Protein AF-0000000066670601 (afdb_homodimer)

Sequence (206 aa):
MYKLVVLYGEPADPDHFRHYYVTNHLPLVRKLPGLLAWRYSFDVAATDGEAPYFAVFEADFADAAAEAAARASQEGRQAAADVVNYATGGAIIIHYPVQEGIGMYKLVVLYGEPADPDHFRHYYVTNHLPLVRKLPGLLAWRYSFDVAATDGEAPYFAVFEADFADAAAEAAARASQEGRQAAADVVNYATGGAIIIHYPVQEGIG

Structure (mmCIF, N/CA/C/O backbone):
data_AF-0000000066670601-model_v1
#
loop_
_entity.id
_entity.type
_entity.pdbx_description
1 polymer 'Ethyl tert-butyl ether degradation EthD'
#
loop_
_atom_site.group_PDB
_atom_site.id
_atom_site.type_symbol
_atom_site.label_atom_id
_atom_site.label_alt_id
_atom_site.label_comp_id
_atom_site.label_asym_id
_atom_site.label_entity_id
_atom_site.label_seq_id
_atom_site.pdbx_PDB_ins_code
_atom_site.Cartn_x
_atom_site.Cartn_y
_atom_site.Cartn_z
_atom_site.occupancy
_atom_site.B_iso_or_equiv
_atom_site.auth_seq_id
_atom_site.auth_comp_id
_atom_site.auth_asym_id
_atom_site.auth_atom_id
_atom_site.pdbx_PDB_model_num
ATOM 1 N N . MET A 1 1 ? -12.047 -4.512 7.246 1 94.31 1 MET A N 1
ATOM 2 C CA . MET A 1 1 ? -11.281 -4.785 6.031 1 94.31 1 MET A CA 1
ATOM 3 C C . MET A 1 1 ? -9.812 -5.02 6.355 1 94.31 1 MET A C 1
ATOM 5 O O . MET A 1 1 ? -9.281 -4.43 7.297 1 94.31 1 MET A O 1
ATOM 9 N N . TYR A 1 2 ? -9.156 -5.969 5.68 1 98.69 2 TYR A N 1
ATOM 10 C CA . TYR A 1 2 ? -7.773 -6.371 5.887 1 98.69 2 TYR A CA 1
ATOM 11 C C . TYR A 1 2 ? -6.992 -6.332 4.574 1 98.69 2 TYR A C 1
ATOM 13 O O . TYR A 1 2 ? -7.496 -6.762 3.535 1 98.69 2 TYR A O 1
ATOM 21 N N . LYS A 1 3 ? -5.762 -5.816 4.699 1 98.56 3 LYS A N 1
ATOM 22 C CA . LYS A 1 3 ? -5.008 -5.574 3.471 1 98.56 3 LYS A CA 1
ATOM 23 C C . LYS A 1 3 ? -3.707 -6.367 3.459 1 98.56 3 LYS A C 1
ATOM 25 O O . LYS A 1 3 ? -3.049 -6.508 4.492 1 98.56 3 LYS A O 1
ATOM 30 N N . LEU A 1 4 ? -3.395 -6.863 2.283 1 98.75 4 LEU A N 1
ATOM 31 C CA . LEU A 1 4 ? -2.059 -7.328 1.929 1 98.75 4 LEU A CA 1
ATOM 32 C C . LEU A 1 4 ? -1.445 -6.449 0.844 1 98.75 4 LEU A C 1
ATOM 34 O O . LEU A 1 4 ? -2.092 -6.16 -0.166 1 98.75 4 LEU A O 1
ATOM 38 N N . VAL A 1 5 ? -0.246 -5.965 1.08 1 98.81 5 VAL A N 1
ATOM 39 C CA . VAL A 1 5 ? 0.468 -5.113 0.134 1 98.81 5 VAL A CA 1
ATOM 40 C C . VAL A 1 5 ? 1.843 -5.711 -0.161 1 98.81 5 VAL A C 1
ATOM 42 O O . VAL A 1 5 ? 2.541 -6.156 0.752 1 98.81 5 VAL A O 1
ATOM 45 N N . VAL A 1 6 ? 2.176 -5.777 -1.413 1 98.81 6 VAL A N 1
ATOM 46 C CA . VAL A 1 6 ? 3.492 -6.219 -1.855 1 98.81 6 VAL A CA 1
ATOM 47 C C . VAL A 1 6 ? 4.219 -5.07 -2.553 1 98.81 6 VAL A C 1
ATOM 49 O O . VAL A 1 6 ? 3.662 -4.43 -3.447 1 98.81 6 VAL A O 1
ATOM 52 N N . LEU A 1 7 ? 5.391 -4.789 -2.096 1 98.69 7 LEU A N 1
ATOM 53 C CA . LEU A 1 7 ? 6.273 -3.791 -2.684 1 98.69 7 LEU A CA 1
ATOM 54 C C . LEU A 1 7 ? 7.473 -4.453 -3.354 1 98.69 7 LEU A C 1
ATOM 56 O O . LEU A 1 7 ? 8.289 -5.094 -2.688 1 98.69 7 LEU A O 1
ATOM 60 N N . TYR A 1 8 ? 7.547 -4.27 -4.68 1 98.75 8 TYR A N 1
ATOM 61 C CA . TYR A 1 8 ? 8.586 -4.945 -5.441 1 98.75 8 TYR A CA 1
ATOM 62 C C . TYR A 1 8 ? 9.75 -4.008 -5.73 1 98.75 8 TYR A C 1
ATOM 64 O O . TYR A 1 8 ? 9.547 -2.875 -6.176 1 98.75 8 TYR A O 1
ATOM 72 N N . GLY A 1 9 ? 10.938 -4.527 -5.516 1 98.31 9 GLY A N 1
ATOM 73 C CA . GLY A 1 9 ? 12.109 -3.773 -5.918 1 98.31 9 GLY A CA 1
ATOM 74 C C . GLY A 1 9 ? 12.414 -3.877 -7.402 1 98.31 9 GLY A C 1
ATOM 75 O O . GLY A 1 9 ? 11.773 -4.652 -8.117 1 98.31 9 GLY A O 1
ATOM 76 N N . GLU A 1 10 ? 13.383 -3.096 -7.859 1 98.25 10 GLU A N 1
ATOM 77 C CA . GLU A 1 10 ? 13.758 -3.08 -9.273 1 98.25 10 GLU A CA 1
ATOM 78 C C . GLU A 1 10 ? 14.336 -4.426 -9.703 1 98.25 10 GLU A C 1
ATOM 80 O O . GLU A 1 10 ? 15.391 -4.832 -9.219 1 98.25 10 GLU A O 1
ATOM 85 N N . PRO A 1 11 ? 13.656 -5.09 -10.609 1 98.56 11 PRO A N 1
ATOM 86 C CA . PRO A 1 11 ? 14.156 -6.391 -11.062 1 98.56 11 PRO A CA 1
ATOM 87 C C . PRO A 1 11 ? 15.328 -6.262 -12.039 1 98.56 11 PRO A C 1
ATOM 89 O O . PRO A 1 11 ? 15.531 -5.199 -12.625 1 98.56 11 PRO A O 1
ATOM 92 N N . ALA A 1 12 ? 16.016 -7.34 -12.234 1 98.56 12 ALA A N 1
ATOM 93 C CA . ALA A 1 12 ? 17.109 -7.383 -13.211 1 98.56 12 ALA A CA 1
ATOM 94 C C . ALA A 1 12 ? 16.578 -7.234 -14.633 1 98.56 12 ALA A C 1
ATOM 96 O O . ALA A 1 12 ? 17.281 -6.703 -15.508 1 98.56 12 ALA A O 1
ATOM 97 N N . ASP A 1 13 ? 15.391 -7.664 -14.883 1 98.81 13 ASP A N 1
ATOM 98 C CA . ASP A 1 13 ? 14.758 -7.625 -16.188 1 98.81 13 ASP A CA 1
ATOM 99 C C . ASP A 1 13 ? 13.32 -7.105 -16.094 1 98.81 13 ASP A C 1
ATOM 101 O O . ASP A 1 13 ? 12.383 -7.887 -15.945 1 98.81 13 ASP A O 1
ATOM 105 N N . PRO A 1 14 ? 13.117 -5.844 -16.172 1 98.69 14 PRO A N 1
ATOM 106 C CA . PRO A 1 14 ? 11.805 -5.23 -16 1 98.69 14 PRO A CA 1
ATOM 107 C C . PRO A 1 14 ? 10.781 -5.738 -17.016 1 98.69 14 PRO A C 1
ATOM 109 O O . PRO A 1 14 ? 9.602 -5.883 -16.688 1 98.69 14 PRO A O 1
ATOM 112 N N . ASP A 1 15 ? 11.219 -5.953 -18.266 1 98.75 15 ASP A N 1
ATOM 113 C CA . ASP A 1 15 ? 10.281 -6.43 -19.281 1 98.75 15 ASP A CA 1
ATOM 114 C C . ASP A 1 15 ? 9.773 -7.832 -18.953 1 98.75 15 ASP A C 1
ATOM 116 O O . ASP A 1 15 ? 8.586 -8.117 -19.094 1 98.75 15 ASP A O 1
ATOM 120 N N . HIS A 1 16 ? 10.734 -8.641 -18.516 1 98.88 16 HIS A N 1
ATOM 121 C CA . HIS A 1 16 ? 10.312 -9.969 -18.078 1 98.88 16 HIS A CA 1
ATOM 122 C C . HIS A 1 16 ? 9.359 -9.875 -16.891 1 98.88 16 HIS A C 1
ATOM 124 O O . HIS A 1 16 ? 8.328 -10.562 -16.859 1 98.88 16 HIS A O 1
ATOM 130 N N . PHE A 1 17 ? 9.672 -9.016 -15.875 1 98.94 17 PHE A N 1
ATOM 131 C CA . PHE A 1 17 ? 8.797 -8.836 -14.719 1 98.94 17 PHE A CA 1
ATOM 132 C C . PHE A 1 17 ? 7.379 -8.5 -15.164 1 98.94 17 PHE A C 1
ATOM 134 O O . PHE A 1 17 ? 6.434 -9.211 -14.82 1 98.94 17 PHE A O 1
ATOM 141 N N . ARG A 1 18 ? 7.195 -7.484 -16 1 98.75 18 ARG A N 1
ATOM 142 C CA . ARG A 1 18 ? 5.867 -7 -16.375 1 98.75 18 ARG A CA 1
ATOM 143 C C . ARG A 1 18 ? 5.078 -8.078 -17.109 1 98.75 18 ARG A C 1
ATOM 145 O O . ARG A 1 18 ? 3.914 -8.328 -16.797 1 98.75 18 ARG A O 1
ATOM 152 N N . HIS A 1 19 ? 5.754 -8.719 -18.047 1 98.81 19 HIS A N 1
ATOM 153 C CA . HIS A 1 19 ? 5.062 -9.727 -18.844 1 98.81 19 HIS A CA 1
ATOM 154 C C . HIS A 1 19 ? 4.68 -10.938 -18 1 98.81 19 HIS A C 1
ATOM 156 O O . HIS A 1 19 ? 3.529 -11.375 -18.016 1 98.81 19 HIS A O 1
ATOM 162 N N . TYR A 1 20 ? 5.652 -11.445 -17.25 1 98.88 20 TYR A N 1
ATOM 163 C CA . TYR A 1 20 ? 5.441 -12.641 -16.453 1 98.88 20 TYR A CA 1
ATOM 164 C C . TYR A 1 20 ? 4.391 -12.391 -15.367 1 98.88 20 TYR A C 1
ATOM 166 O O . TYR A 1 20 ? 3.553 -13.258 -15.102 1 98.88 20 TYR A O 1
ATOM 174 N N . TYR A 1 21 ? 4.461 -11.211 -14.773 1 98.88 21 TYR A N 1
ATOM 175 C CA . TYR A 1 21 ? 3.553 -10.859 -13.688 1 98.88 21 TYR A CA 1
ATOM 176 C C . TYR A 1 21 ? 2.1 -10.945 -14.141 1 98.88 21 TYR A C 1
ATOM 178 O O . TYR A 1 21 ? 1.271 -11.57 -13.477 1 98.88 21 TYR A O 1
ATOM 186 N N . VAL A 1 22 ? 1.809 -10.367 -15.258 1 98.44 22 VAL A N 1
ATOM 187 C CA . VAL A 1 22 ? 0.436 -10.234 -15.734 1 98.44 22 VAL A CA 1
ATOM 188 C C . VAL A 1 22 ? -0.04 -11.57 -16.297 1 98.44 22 VAL A C 1
ATOM 190 O O . VAL A 1 22 ? -1.188 -11.969 -16.094 1 98.44 22 VAL A O 1
ATOM 193 N N . THR A 1 23 ? 0.873 -12.352 -16.906 1 98.5 23 THR A N 1
ATOM 194 C CA . THR A 1 23 ? 0.428 -13.523 -17.656 1 98.5 23 THR A CA 1
ATOM 195 C C . THR A 1 23 ? 0.502 -14.781 -16.797 1 98.5 23 THR A C 1
ATOM 197 O O . THR A 1 23 ? -0.193 -15.758 -17.062 1 98.5 23 THR A O 1
ATOM 200 N N . ASN A 1 24 ? 1.283 -14.766 -15.727 1 98.69 24 ASN A N 1
ATOM 201 C CA . ASN A 1 24 ? 1.487 -15.977 -14.93 1 98.69 24 ASN A CA 1
ATOM 202 C C . ASN A 1 24 ? 1.131 -15.75 -13.469 1 98.69 24 ASN A C 1
ATOM 204 O O . ASN A 1 24 ? 0.345 -16.516 -12.891 1 98.69 24 ASN A O 1
ATOM 208 N N . HIS A 1 25 ? 1.715 -14.742 -12.852 1 98.75 25 HIS A N 1
ATOM 209 C CA . HIS A 1 25 ? 1.598 -14.578 -11.406 1 98.75 25 HIS A CA 1
ATOM 210 C C . HIS A 1 25 ? 0.197 -14.117 -11.016 1 98.75 25 HIS A C 1
ATOM 212 O O . HIS A 1 25 ? -0.406 -14.664 -10.094 1 98.75 25 HIS A O 1
ATOM 218 N N . LEU A 1 26 ? -0.324 -13.102 -11.742 1 98.25 26 LEU A N 1
ATOM 219 C CA . LEU A 1 26 ? -1.605 -12.516 -11.367 1 98.25 26 LEU A CA 1
ATOM 220 C C . LEU A 1 26 ? -2.727 -13.539 -11.469 1 98.25 26 LEU A C 1
ATOM 222 O O . LEU A 1 26 ? -3.619 -13.578 -10.617 1 98.25 26 LEU A O 1
ATOM 226 N N . PRO A 1 27 ? -2.742 -14.461 -12.469 1 97.75 27 PRO A N 1
ATOM 227 C CA . PRO A 1 27 ? -3.758 -15.516 -12.5 1 97.75 27 PRO A CA 1
ATOM 228 C C . PRO A 1 27 ? -3.725 -16.406 -11.266 1 97.75 27 PRO A C 1
ATOM 230 O O . PRO A 1 27 ? -4.766 -16.906 -10.828 1 97.75 27 PRO A O 1
ATOM 233 N N . LEU A 1 28 ? -2.602 -16.641 -10.617 1 97.62 28 LEU A N 1
ATOM 234 C CA . LEU A 1 28 ? -2.512 -17.391 -9.375 1 97.62 28 LEU A CA 1
ATOM 235 C C . LEU A 1 28 ? -3.156 -16.609 -8.227 1 97.62 28 LEU A C 1
ATOM 237 O O . LEU A 1 28 ? -3.906 -17.188 -7.434 1 97.62 28 LEU A O 1
ATOM 241 N N . VAL A 1 29 ? -2.85 -15.328 -8.148 1 97.81 29 VAL A N 1
ATOM 242 C CA . VAL A 1 29 ? -3.342 -14.453 -7.09 1 97.81 29 VAL A CA 1
ATOM 243 C C . VAL A 1 29 ? -4.867 -14.406 -7.129 1 97.81 29 VAL A C 1
ATOM 245 O O . VAL A 1 29 ? -5.523 -14.43 -6.082 1 97.81 29 VAL A O 1
ATOM 248 N N . ARG A 1 30 ? -5.391 -14.398 -8.305 1 97.38 30 ARG A N 1
ATOM 249 C CA . ARG A 1 30 ? -6.832 -14.242 -8.492 1 97.38 30 ARG A CA 1
ATOM 250 C C . ARG A 1 30 ? -7.582 -15.469 -7.988 1 97.38 30 ARG A C 1
ATOM 252 O O . ARG A 1 30 ? -8.805 -15.438 -7.832 1 97.38 30 ARG A O 1
ATOM 259 N N . LYS A 1 31 ? -6.871 -16.531 -7.672 1 97.75 31 LYS A N 1
ATOM 260 C CA . LYS A 1 31 ? -7.484 -17.781 -7.191 1 97.75 31 LYS A CA 1
ATOM 261 C C . LYS A 1 31 ? -7.449 -17.844 -5.668 1 97.75 31 LYS A C 1
ATOM 263 O O . LYS A 1 31 ? -7.93 -18.812 -5.078 1 97.75 31 LYS A O 1
ATOM 268 N N . LEU A 1 32 ? -6.914 -16.859 -5.039 1 98.56 32 LEU A N 1
ATOM 269 C CA . LEU A 1 32 ? -6.809 -16.875 -3.582 1 98.56 32 LEU A CA 1
ATOM 270 C C . LEU A 1 32 ? -8.195 -16.922 -2.938 1 98.56 32 LEU A C 1
ATOM 272 O O . LEU A 1 32 ? -9.055 -16.094 -3.25 1 98.56 32 LEU A O 1
ATOM 276 N N . PRO A 1 33 ? -8.406 -17.828 -2.1 1 98.5 33 PRO A N 1
ATOM 277 C CA . PRO A 1 33 ? -9.695 -17.844 -1.41 1 98.5 33 PRO A CA 1
ATOM 278 C C . PRO A 1 33 ? -9.938 -16.594 -0.572 1 98.5 33 PRO A C 1
ATOM 280 O O . PRO A 1 33 ? -9.008 -16.078 0.058 1 98.5 33 PRO A O 1
ATOM 283 N N . GLY A 1 34 ? -11.141 -16.062 -0.635 1 98.38 34 GLY A N 1
ATOM 284 C CA . GLY A 1 34 ? -11.516 -14.945 0.211 1 98.38 34 GLY A CA 1
ATOM 285 C C . GLY A 1 34 ? -11.062 -13.602 -0.334 1 98.38 34 GLY A C 1
ATOM 286 O O . GLY A 1 34 ? -11.289 -12.562 0.288 1 98.38 34 GLY A O 1
ATOM 287 N N . LEU A 1 35 ? -10.383 -13.617 -1.469 1 98.62 35 LEU A N 1
ATOM 288 C CA . LEU A 1 35 ? -9.969 -12.375 -2.104 1 98.62 35 LEU A CA 1
ATOM 289 C C . LEU A 1 35 ? -11.18 -11.531 -2.498 1 98.62 35 LEU A C 1
ATOM 291 O O . LEU A 1 35 ? -12.031 -11.984 -3.26 1 98.62 35 LEU A O 1
ATOM 295 N N . LEU A 1 36 ? -11.266 -10.305 -2.018 1 98.5 36 LEU A N 1
ATOM 296 C CA . LEU A 1 36 ? -12.398 -9.43 -2.301 1 98.5 36 LEU A CA 1
ATOM 297 C C . LEU A 1 36 ? -12.094 -8.5 -3.475 1 98.5 36 LEU A C 1
ATOM 299 O O . LEU A 1 36 ? -12.969 -8.242 -4.305 1 98.5 36 LEU A O 1
ATOM 303 N N . ALA A 1 37 ? -10.859 -7.988 -3.484 1 98.12 37 ALA A N 1
ATOM 304 C CA . ALA A 1 37 ? -10.375 -7.078 -4.52 1 98.12 37 ALA A CA 1
ATOM 305 C C . ALA A 1 37 ? -8.852 -7.098 -4.598 1 98.12 37 ALA A C 1
ATOM 307 O O . ALA A 1 37 ? -8.18 -7.508 -3.648 1 98.12 37 ALA A O 1
ATOM 308 N N . TRP A 1 38 ? -8.344 -6.75 -5.746 1 98.25 38 TRP A N 1
ATOM 309 C CA . TRP A 1 38 ? -6.906 -6.641 -5.945 1 98.25 38 TRP A CA 1
ATOM 310 C C . TRP A 1 38 ? -6.574 -5.516 -6.918 1 98.25 38 TRP A C 1
ATOM 312 O O . TRP A 1 38 ? -7.43 -5.09 -7.699 1 98.25 38 TRP A O 1
ATOM 322 N N . ARG A 1 39 ? -5.441 -4.973 -6.82 1 98.44 39 ARG A N 1
ATOM 323 C CA . ARG A 1 39 ? -4.953 -3.941 -7.727 1 98.44 39 ARG A CA 1
ATOM 324 C C . ARG A 1 39 ? -3.43 -3.947 -7.793 1 98.44 39 ARG A C 1
ATOM 326 O O . ARG A 1 39 ? -2.766 -4.438 -6.875 1 98.44 39 ARG A O 1
ATOM 333 N N . TYR A 1 40 ? -2.916 -3.469 -8.898 1 98.75 40 TYR A N 1
ATOM 334 C CA . TYR A 1 40 ? -1.467 -3.391 -9.047 1 98.75 40 TYR A CA 1
ATOM 335 C C . TYR A 1 40 ? -1.071 -2.217 -9.938 1 98.75 40 TYR A C 1
ATOM 337 O O . TYR A 1 40 ? -1.918 -1.631 -10.617 1 98.75 40 TYR A O 1
ATOM 345 N N . SER A 1 41 ? 0.19 -1.861 -9.875 1 98.88 41 SER A N 1
ATOM 346 C CA . SER A 1 41 ? 0.758 -0.858 -10.766 1 98.88 41 SER A CA 1
ATOM 347 C C . SER A 1 41 ? 2.232 -1.133 -11.039 1 98.88 41 SER A C 1
ATOM 349 O O . SER A 1 41 ? 2.971 -1.542 -10.141 1 98.88 41 SER A O 1
ATOM 351 N N . PHE A 1 42 ? 2.643 -0.786 -12.281 1 98.69 42 PHE A N 1
ATOM 352 C CA . PHE A 1 42 ? 4.055 -0.779 -12.656 1 98.69 42 PHE A CA 1
ATOM 353 C C . PHE A 1 42 ? 4.59 0.646 -12.711 1 98.69 42 PHE A C 1
ATOM 355 O O . PHE A 1 42 ? 5.77 0.858 -13 1 98.69 42 PHE A O 1
ATOM 362 N N . ASP A 1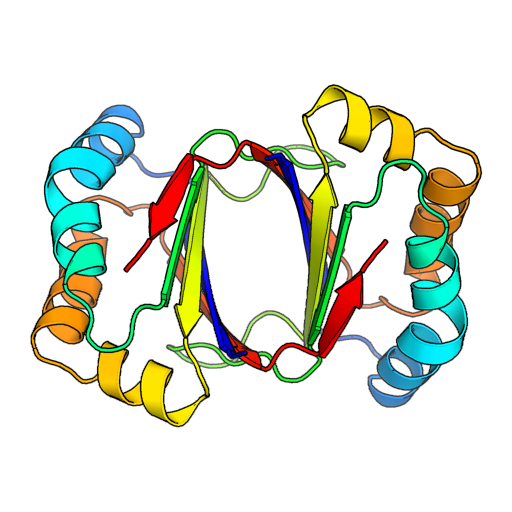 43 ? 3.734 1.606 -12.508 1 98.12 43 ASP A N 1
ATOM 363 C CA . ASP A 1 43 ? 4.086 3.016 -12.648 1 98.12 43 ASP A CA 1
ATOM 364 C C . ASP A 1 43 ? 4.117 3.717 -11.297 1 98.12 43 ASP A C 1
ATOM 366 O O . ASP A 1 43 ? 3.387 4.688 -11.078 1 98.12 43 ASP A O 1
ATOM 370 N N . VAL A 1 44 ? 5.082 3.238 -10.484 1 98.62 44 VAL A N 1
ATOM 371 C CA . VAL A 1 44 ? 5.207 3.771 -9.133 1 98.62 44 VAL A CA 1
ATOM 372 C C . VAL A 1 44 ? 6.141 4.98 -9.141 1 98.62 44 VAL A C 1
ATOM 374 O O . VAL A 1 44 ? 7.277 4.891 -9.609 1 98.62 44 VAL A O 1
ATOM 377 N N . ALA A 1 45 ? 5.629 6.102 -8.664 1 97.88 45 ALA A N 1
ATOM 378 C CA . ALA A 1 45 ? 6.438 7.309 -8.508 1 97.88 45 ALA A CA 1
ATOM 379 C C . ALA A 1 45 ? 6.555 7.707 -7.039 1 97.88 45 ALA A C 1
ATOM 381 O O . ALA A 1 45 ? 5.73 7.312 -6.215 1 97.88 45 ALA A O 1
ATOM 382 N N . ALA A 1 46 ? 7.629 8.406 -6.707 1 97.44 46 ALA A N 1
ATOM 383 C CA . ALA A 1 46 ? 7.816 8.953 -5.367 1 97.44 46 ALA A CA 1
ATOM 384 C C . ALA A 1 46 ? 7.746 10.477 -5.383 1 97.44 46 ALA A C 1
ATOM 386 O O . ALA A 1 46 ? 7.984 11.102 -6.418 1 97.44 46 ALA A O 1
ATOM 387 N N . THR A 1 47 ? 7.391 11.031 -4.223 1 93.81 47 THR A N 1
ATOM 388 C CA . THR A 1 47 ? 7.305 12.484 -4.152 1 93.81 47 THR A CA 1
ATOM 389 C C . THR A 1 47 ? 8.695 13.109 -4.051 1 93.81 47 THR A C 1
ATOM 391 O O . THR A 1 47 ? 8.867 14.297 -4.328 1 93.81 47 THR A O 1
ATOM 394 N N . ASP A 1 48 ? 9.555 12.281 -3.551 1 88.56 48 ASP A N 1
ATOM 395 C CA . ASP A 1 48 ? 10.93 12.758 -3.434 1 88.56 48 ASP A CA 1
ATOM 396 C C . ASP A 1 48 ? 11.906 11.75 -4.035 1 88.56 48 ASP A C 1
ATOM 398 O O . ASP A 1 48 ? 11.984 10.609 -3.582 1 88.56 48 ASP A O 1
ATOM 402 N N . GLY A 1 49 ? 12.602 12.188 -5.016 1 88.12 49 GLY A N 1
ATOM 403 C CA . GLY A 1 49 ? 13.641 11.344 -5.574 1 88.12 49 GLY A CA 1
ATOM 404 C C . GLY A 1 49 ? 13.094 10.172 -6.367 1 88.12 49 GLY A C 1
ATOM 405 O O . GLY A 1 49 ? 11.961 10.219 -6.844 1 88.12 49 GLY A O 1
ATOM 406 N N . GLU A 1 50 ? 13.945 9.141 -6.594 1 89.94 50 GLU A N 1
ATOM 407 C CA . GLU A 1 50 ? 13.547 7.934 -7.312 1 89.94 50 GLU A CA 1
ATOM 408 C C . GLU A 1 50 ? 12.719 7.008 -6.426 1 89.94 50 GLU A C 1
ATOM 410 O O . GLU A 1 50 ? 13.031 6.832 -5.246 1 89.94 50 GLU A O 1
ATOM 415 N N . ALA A 1 51 ? 11.68 6.555 -7.027 1 90.44 51 ALA A N 1
ATOM 416 C CA . ALA A 1 51 ? 10.867 5.594 -6.289 1 90.44 51 ALA A CA 1
ATOM 417 C C . ALA A 1 51 ? 11.672 4.352 -5.926 1 90.44 51 ALA A C 1
ATOM 419 O O . ALA A 1 51 ? 12.367 3.785 -6.773 1 90.44 51 ALA A O 1
ATOM 420 N N . PRO A 1 52 ? 11.531 3.949 -4.707 1 94.94 52 PRO A N 1
ATOM 421 C CA . PRO A 1 52 ? 12.297 2.764 -4.312 1 94.94 52 PRO A CA 1
ATOM 422 C C . PRO A 1 52 ? 11.633 1.46 -4.75 1 94.94 52 PRO A C 1
ATOM 424 O O . PRO A 1 52 ? 12.195 0.38 -4.543 1 94.94 52 PRO A O 1
ATOM 427 N N . TYR A 1 53 ? 10.469 1.57 -5.34 1 98.5 53 TYR A N 1
ATOM 428 C CA . TYR A 1 53 ? 9.766 0.361 -5.746 1 98.5 53 TYR A CA 1
ATOM 429 C C . TYR A 1 53 ? 9.43 0.399 -7.234 1 98.5 53 TYR A C 1
ATOM 431 O O . TYR A 1 53 ? 9.055 1.447 -7.766 1 98.5 53 TYR A O 1
ATOM 439 N N . PHE A 1 54 ? 9.539 -0.691 -7.828 1 98.69 54 PHE A N 1
ATOM 440 C CA . PHE A 1 54 ? 9.266 -0.894 -9.25 1 98.69 54 PHE A CA 1
ATOM 441 C C . PHE A 1 54 ? 7.789 -1.158 -9.492 1 98.69 54 PHE A C 1
ATOM 443 O O . PHE A 1 54 ? 7.223 -0.704 -10.484 1 98.69 54 PHE A O 1
ATOM 450 N N . ALA A 1 55 ? 7.113 -1.898 -8.562 1 98.88 55 ALA A N 1
ATOM 451 C CA . ALA A 1 55 ? 5.711 -2.287 -8.672 1 98.88 55 ALA A CA 1
ATOM 452 C C . ALA A 1 55 ? 5.078 -2.451 -7.293 1 98.88 55 ALA A C 1
ATOM 454 O O . ALA A 1 55 ? 5.781 -2.645 -6.301 1 98.88 55 ALA A O 1
ATOM 455 N N . VAL A 1 56 ? 3.791 -2.355 -7.316 1 98.88 56 VAL A N 1
ATOM 456 C CA . VAL A 1 56 ? 3.016 -2.57 -6.098 1 98.88 56 VAL A CA 1
ATOM 457 C C . VAL A 1 56 ? 1.82 -3.473 -6.398 1 98.88 56 VAL A C 1
ATOM 459 O O . VAL A 1 56 ? 1.243 -3.408 -7.484 1 98.88 56 VAL A O 1
ATOM 462 N N . PHE A 1 57 ? 1.493 -4.273 -5.469 1 98.88 57 PHE A N 1
ATOM 463 C CA . PHE A 1 57 ? 0.277 -5.074 -5.48 1 98.88 57 PHE A CA 1
ATOM 464 C C . PHE A 1 57 ? -0.479 -4.938 -4.164 1 98.88 57 PHE A C 1
ATOM 466 O O . PHE A 1 57 ? 0.131 -4.883 -3.096 1 98.88 57 PHE A O 1
ATOM 473 N N . GLU A 1 58 ? -1.785 -4.875 -4.238 1 98.75 58 GLU A N 1
ATOM 474 C CA . GLU A 1 58 ? -2.65 -4.844 -3.064 1 98.75 58 GLU A CA 1
ATOM 475 C C . GLU A 1 58 ? -3.779 -5.863 -3.182 1 98.75 58 GLU A C 1
ATOM 477 O O . GLU A 1 58 ? -4.328 -6.066 -4.266 1 98.75 58 GLU A O 1
ATOM 482 N N . ALA A 1 59 ? -4.141 -6.402 -2.088 1 98.69 59 ALA A N 1
ATOM 483 C CA . ALA A 1 59 ? -5.297 -7.285 -1.989 1 98.69 59 ALA A CA 1
ATOM 484 C C . ALA A 1 59 ? -6.121 -6.977 -0.743 1 98.69 59 ALA A C 1
ATOM 486 O O . ALA A 1 59 ? -5.566 -6.691 0.321 1 98.69 59 ALA A O 1
ATOM 487 N N . ASP A 1 60 ? -7.406 -7.055 -0.895 1 98.5 60 ASP A N 1
ATOM 488 C CA . ASP A 1 60 ? -8.336 -6.836 0.208 1 98.5 60 ASP A CA 1
ATOM 489 C C . ASP A 1 60 ? -8.992 -8.148 0.637 1 98.5 60 ASP A C 1
ATOM 491 O O . ASP A 1 60 ? -9.414 -8.945 -0.206 1 98.5 60 ASP A O 1
ATOM 495 N N . PHE A 1 61 ? -9.086 -8.344 1.893 1 98.75 61 PHE A N 1
ATOM 496 C CA . PHE A 1 61 ? -9.781 -9.453 2.525 1 98.75 61 PHE A CA 1
ATOM 497 C C . PHE A 1 61 ? -10.75 -8.953 3.592 1 98.75 61 PHE A C 1
ATOM 499 O O . PHE A 1 61 ? -10.625 -7.82 4.062 1 98.75 61 PHE A O 1
ATOM 506 N N . ALA A 1 62 ? -11.672 -9.82 3.973 1 98.44 62 ALA A N 1
ATOM 507 C CA . ALA A 1 62 ? -12.688 -9.422 4.934 1 98.44 62 ALA A CA 1
ATOM 508 C C . ALA A 1 62 ? -12.07 -9.125 6.301 1 98.44 62 ALA A C 1
ATOM 510 O O . ALA A 1 62 ? -12.5 -8.203 6.996 1 98.44 62 ALA A O 1
ATOM 511 N N . ASP A 1 63 ? -11.172 -9.938 6.746 1 98.44 63 ASP A N 1
ATOM 512 C CA . ASP A 1 63 ? -10.508 -9.828 8.047 1 98.44 63 ASP A CA 1
ATOM 513 C C . ASP A 1 63 ? -9.172 -10.57 8.047 1 98.44 63 ASP A C 1
ATOM 515 O O . ASP A 1 63 ? -8.766 -11.133 7.027 1 98.44 63 ASP A O 1
ATOM 519 N N . ALA A 1 64 ? -8.516 -10.469 9.141 1 98.44 64 ALA A N 1
ATOM 520 C CA . ALA A 1 64 ? -7.184 -11.062 9.281 1 98.44 64 ALA A CA 1
ATOM 521 C C . ALA A 1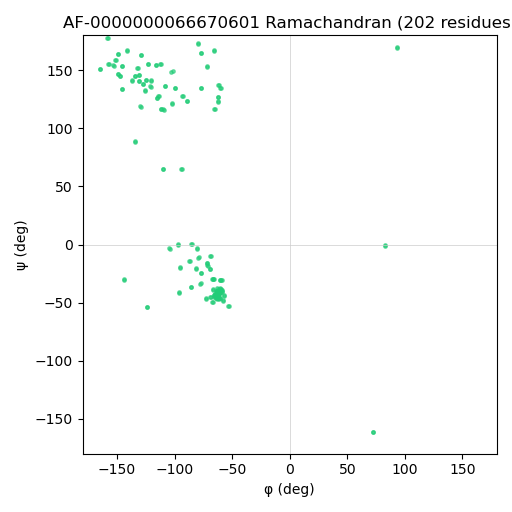 64 ? -7.23 -12.57 9.031 1 98.44 64 ALA A C 1
ATOM 523 O O . ALA A 1 64 ? -6.316 -13.133 8.438 1 98.44 64 ALA A O 1
ATOM 524 N N . ALA A 1 65 ? -8.25 -13.25 9.523 1 98.62 65 ALA A N 1
ATOM 525 C CA . ALA A 1 65 ? -8.367 -14.703 9.375 1 98.62 65 ALA A CA 1
ATOM 526 C C . ALA A 1 65 ? -8.492 -15.094 7.91 1 98.62 65 ALA A C 1
ATOM 528 O O . ALA A 1 65 ? -7.879 -16.078 7.469 1 98.62 65 ALA A O 1
ATOM 529 N N . ALA A 1 66 ? -9.297 -14.328 7.156 1 98.75 66 ALA A N 1
ATOM 530 C CA . ALA A 1 66 ? -9.461 -14.602 5.73 1 98.75 66 ALA A CA 1
ATOM 531 C C . ALA A 1 66 ? -8.141 -14.43 4.98 1 98.75 66 ALA A C 1
ATOM 533 O O . ALA A 1 66 ? -7.801 -15.234 4.113 1 98.75 66 ALA A O 1
ATOM 534 N N . GLU A 1 67 ? -7.395 -13.406 5.328 1 98.69 67 GLU A N 1
ATOM 535 C CA . GLU A 1 67 ? -6.098 -13.172 4.703 1 98.69 67 GLU A CA 1
ATOM 536 C C . GLU A 1 67 ? -5.113 -14.289 5.039 1 98.69 67 GLU A C 1
ATOM 538 O O . GLU A 1 67 ? -4.414 -14.789 4.156 1 98.69 67 GLU A O 1
ATOM 543 N N . ALA A 1 68 ? -5.078 -14.656 6.27 1 98.25 68 ALA A N 1
ATOM 544 C CA . ALA A 1 68 ? -4.184 -15.727 6.699 1 98.25 68 ALA A CA 1
ATOM 545 C C . ALA A 1 68 ? -4.531 -17.047 6.004 1 98.25 68 ALA A C 1
ATOM 547 O O . ALA A 1 68 ? -3.637 -17.781 5.59 1 98.25 68 ALA A O 1
ATOM 548 N N . ALA A 1 69 ? -5.789 -17.344 5.891 1 98.62 69 ALA A N 1
ATOM 549 C CA . ALA A 1 69 ? -6.238 -18.562 5.215 1 98.62 69 ALA A CA 1
ATOM 550 C C . ALA A 1 69 ? -5.84 -18.547 3.742 1 98.62 69 ALA A C 1
ATOM 552 O O . ALA A 1 69 ? -5.441 -19.578 3.191 1 98.62 69 ALA A O 1
ATOM 553 N N . ALA A 1 70 ? -5.965 -17.375 3.166 1 98.62 70 ALA A N 1
ATOM 554 C CA . ALA A 1 70 ? -5.57 -17.234 1.767 1 98.62 70 ALA A CA 1
ATOM 555 C C . ALA A 1 70 ? -4.086 -17.531 1.583 1 98.62 70 ALA A C 1
ATOM 557 O O . ALA A 1 70 ? -3.703 -18.297 0.69 1 98.62 70 ALA A O 1
ATOM 558 N N . ARG A 1 71 ? -3.248 -17 2.389 1 98 71 ARG A N 1
ATOM 559 C CA . ARG A 1 71 ? -1.806 -17.203 2.279 1 98 71 ARG A CA 1
ATOM 560 C C . ARG A 1 71 ? -1.426 -18.656 2.553 1 98 71 ARG A C 1
ATOM 562 O O . ARG A 1 71 ? -0.48 -19.172 1.957 1 98 71 ARG A O 1
ATOM 569 N N . ALA A 1 72 ? -2.215 -19.266 3.375 1 98.06 72 ALA A N 1
ATOM 570 C CA . ALA A 1 72 ? -1.9 -20.641 3.773 1 98.06 72 ALA A CA 1
ATOM 571 C C . ALA A 1 72 ? -2.48 -21.641 2.785 1 98.06 72 ALA A C 1
ATOM 573 O O . ALA A 1 72 ? -2.133 -22.828 2.818 1 98.06 72 ALA A O 1
ATOM 574 N N . SER A 1 73 ? -3.332 -21.25 1.968 1 98.56 73 SER A N 1
ATOM 575 C CA . SER A 1 73 ? -3.967 -22.125 0.998 1 98.56 73 SER A CA 1
ATOM 576 C C . SER A 1 73 ? -2.957 -22.656 -0.022 1 98.56 73 SER A C 1
ATOM 578 O O . SER A 1 73 ? -1.83 -22.156 -0.093 1 98.56 73 SER A O 1
ATOM 580 N N . GLN A 1 74 ? -3.395 -23.703 -0.797 1 98.31 74 GLN A N 1
ATOM 581 C CA . GLN A 1 74 ? -2.561 -24.188 -1.889 1 98.31 74 GLN A CA 1
ATOM 582 C C . GLN A 1 74 ? -2.23 -23.078 -2.877 1 98.31 74 GLN A C 1
ATOM 584 O O . GLN A 1 74 ? -1.079 -22.922 -3.287 1 98.31 74 GLN A O 1
ATOM 589 N N . GLU A 1 75 ? -3.238 -22.297 -3.219 1 97.94 75 GLU A N 1
ATOM 590 C CA . GLU A 1 75 ? -3.059 -21.172 -4.145 1 97.94 75 GLU A CA 1
ATOM 591 C C . GLU A 1 75 ? -2.102 -20.141 -3.576 1 97.94 75 GLU A C 1
ATOM 593 O O . GLU A 1 75 ? -1.271 -19.578 -4.301 1 97.94 75 GLU A O 1
ATOM 598 N N . GLY A 1 76 ? -2.252 -19.797 -2.287 1 98.12 76 GLY A N 1
ATOM 599 C CA . GLY A 1 76 ? -1.361 -18.844 -1.645 1 98.12 76 GLY A CA 1
ATOM 600 C C . GLY A 1 76 ? 0.088 -19.281 -1.637 1 98.12 76 GLY A C 1
ATOM 601 O O . GLY A 1 76 ? 0.991 -18.484 -1.904 1 98.12 76 GLY A O 1
ATOM 602 N N . ARG A 1 77 ? 0.297 -20.594 -1.35 1 98.12 77 ARG A N 1
ATOM 603 C CA . ARG A 1 77 ? 1.649 -21.141 -1.346 1 98.12 77 ARG A CA 1
ATOM 604 C C . ARG A 1 77 ? 2.248 -21.125 -2.748 1 98.12 77 ARG A C 1
ATOM 606 O O . ARG A 1 77 ? 3.436 -20.844 -2.92 1 98.12 77 ARG A O 1
ATOM 613 N N . GLN A 1 78 ? 1.438 -21.422 -3.707 1 98.38 78 GLN A N 1
ATOM 614 C CA . GLN A 1 78 ? 1.895 -21.391 -5.094 1 98.38 78 GLN A CA 1
ATOM 615 C C . GLN A 1 78 ? 2.293 -19.969 -5.5 1 98.38 78 GLN A C 1
ATOM 617 O O . GLN A 1 78 ? 3.322 -19.766 -6.152 1 98.38 78 GLN A O 1
ATOM 622 N N . ALA A 1 79 ? 1.462 -19 -5.168 1 98.38 79 ALA A N 1
ATOM 623 C CA . ALA A 1 79 ? 1.768 -17.609 -5.492 1 98.38 79 ALA A CA 1
ATOM 624 C C . ALA A 1 79 ? 3.064 -17.156 -4.824 1 98.38 79 ALA A C 1
ATOM 626 O O . ALA A 1 79 ? 3.898 -16.5 -5.453 1 98.38 79 ALA A O 1
ATOM 627 N N . ALA A 1 80 ? 3.205 -17.469 -3.578 1 97.5 80 ALA A N 1
ATOM 628 C CA . ALA A 1 80 ? 4.402 -17.078 -2.84 1 97.5 80 ALA A CA 1
ATOM 629 C C . ALA A 1 80 ? 5.652 -17.703 -3.455 1 97.5 80 ALA A C 1
ATOM 631 O O . ALA A 1 80 ? 6.672 -17.031 -3.629 1 97.5 80 ALA A O 1
ATOM 632 N N . ALA A 1 81 ? 5.586 -18.984 -3.85 1 98 81 ALA A N 1
ATOM 633 C CA . ALA A 1 81 ? 6.719 -19.703 -4.43 1 98 81 ALA A CA 1
ATOM 634 C C . ALA A 1 81 ? 7.059 -19.156 -5.812 1 98 81 ALA A C 1
ATOM 636 O O . ALA A 1 81 ? 8.18 -19.344 -6.301 1 98 81 ALA A O 1
ATOM 637 N N . ASP A 1 82 ? 6.133 -18.516 -6.426 1 98.62 82 ASP A N 1
ATOM 638 C CA . ASP A 1 82 ? 6.254 -18.047 -7.801 1 98.62 82 ASP A CA 1
ATOM 639 C C . ASP A 1 82 ? 7.035 -16.734 -7.871 1 98.62 82 ASP A C 1
ATOM 641 O O . ASP A 1 82 ? 7.527 -16.359 -8.93 1 98.62 82 ASP A O 1
ATOM 645 N N . VAL A 1 83 ? 7.129 -16 -6.766 1 98.44 83 VAL A N 1
ATOM 646 C CA . VAL A 1 83 ? 7.641 -14.633 -6.73 1 98.44 83 VAL A CA 1
ATOM 647 C C . VAL A 1 83 ? 9.086 -14.609 -7.223 1 98.44 83 VAL A C 1
ATOM 649 O O . VAL A 1 83 ? 9.5 -13.68 -7.914 1 98.44 83 VAL A O 1
ATOM 652 N N . VAL A 1 84 ? 9.859 -15.664 -7.027 1 97.88 84 VAL A N 1
ATOM 653 C CA . VAL A 1 84 ? 11.281 -15.703 -7.34 1 97.88 84 VAL A CA 1
ATOM 654 C C . VAL A 1 84 ? 11.477 -15.742 -8.852 1 97.88 84 VAL A C 1
ATOM 656 O O . VAL A 1 84 ? 12.555 -15.391 -9.359 1 97.88 84 VAL A O 1
ATOM 659 N N . ASN A 1 85 ? 10.422 -16.062 -9.578 1 98.62 85 ASN A N 1
ATOM 660 C CA . ASN A 1 85 ? 10.523 -16.219 -11.023 1 98.62 85 ASN A CA 1
ATOM 661 C C . ASN A 1 85 ? 10.531 -14.875 -11.742 1 98.62 85 ASN A C 1
ATOM 663 O O . ASN A 1 85 ? 10.867 -14.797 -12.922 1 98.62 85 ASN A O 1
ATOM 667 N N . TYR A 1 86 ? 10.234 -13.773 -11.086 1 98.75 86 TYR A N 1
ATOM 668 C CA . TYR A 1 86 ? 10.172 -12.492 -11.781 1 98.75 86 TYR A CA 1
ATOM 669 C C . TYR A 1 86 ? 10.688 -11.367 -10.898 1 98.75 86 TYR A C 1
ATOM 671 O O . TYR A 1 86 ? 11.18 -10.352 -11.398 1 98.75 86 TYR A O 1
ATOM 679 N N . ALA A 1 87 ? 10.531 -11.461 -9.602 1 98.5 87 ALA A N 1
ATOM 680 C CA . ALA A 1 87 ? 10.852 -10.367 -8.68 1 98.5 87 ALA A CA 1
ATOM 681 C C . ALA A 1 87 ? 12.273 -10.508 -8.133 1 98.5 87 ALA A C 1
ATOM 683 O O . ALA A 1 87 ? 12.477 -10.578 -6.918 1 98.5 87 ALA A O 1
ATOM 684 N N . THR A 1 88 ? 13.281 -10.383 -9.055 1 98.62 88 THR A N 1
ATOM 685 C CA . THR A 1 88 ? 14.68 -10.602 -8.711 1 98.62 88 THR A CA 1
ATOM 686 C C . THR A 1 88 ? 15.203 -9.469 -7.832 1 98.62 88 THR A C 1
ATOM 688 O O . THR A 1 88 ? 16.266 -9.594 -7.207 1 98.62 88 THR A O 1
ATOM 691 N N . GLY A 1 89 ? 14.547 -8.352 -7.805 1 97.88 89 GLY A N 1
ATOM 692 C CA . GLY A 1 89 ? 14.906 -7.242 -6.938 1 97.88 89 GLY A CA 1
ATOM 693 C C . GLY A 1 89 ? 14.328 -7.367 -5.539 1 97.88 89 GLY A C 1
ATOM 694 O O . GLY A 1 89 ? 14.477 -6.457 -4.719 1 97.88 89 GLY A O 1
ATOM 695 N N . GLY A 1 90 ? 13.602 -8.438 -5.305 1 97.12 90 GLY A N 1
ATOM 696 C CA . GLY A 1 90 ? 13 -8.672 -4 1 97.12 90 GLY A CA 1
ATOM 697 C C . GLY A 1 90 ? 11.578 -8.156 -3.895 1 97.1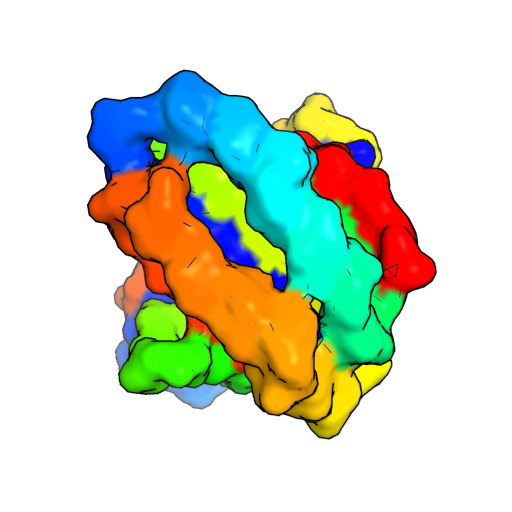2 90 GLY A C 1
ATOM 698 O O . GLY A 1 90 ? 11.102 -7.457 -4.789 1 97.12 90 GLY A O 1
ATOM 699 N N . ALA A 1 91 ? 10.953 -8.555 -2.834 1 97.81 91 ALA A N 1
ATOM 700 C CA . ALA A 1 91 ? 9.594 -8.141 -2.502 1 97.81 91 ALA A CA 1
ATOM 701 C C . ALA A 1 91 ? 9.422 -8.008 -0.992 1 97.81 91 ALA A C 1
ATOM 703 O O . ALA A 1 91 ? 9.875 -8.859 -0.228 1 97.81 91 ALA A O 1
ATOM 704 N N . ILE A 1 92 ? 8.828 -6.941 -0.63 1 97.75 92 ILE A N 1
ATOM 705 C CA . ILE A 1 92 ? 8.367 -6.762 0.743 1 97.75 92 ILE A CA 1
ATOM 706 C C . ILE A 1 92 ? 6.863 -7.004 0.82 1 97.75 92 ILE A C 1
ATOM 708 O O . ILE A 1 92 ? 6.086 -6.348 0.12 1 97.75 92 ILE A O 1
ATOM 712 N N . ILE A 1 93 ? 6.449 -7.953 1.632 1 98.25 93 ILE A N 1
ATOM 713 C CA . ILE A 1 93 ? 5.035 -8.281 1.789 1 98.25 93 ILE A CA 1
ATOM 714 C C . ILE A 1 93 ? 4.57 -7.891 3.191 1 98.25 93 ILE A C 1
ATOM 716 O O . ILE A 1 93 ? 5.055 -8.438 4.184 1 98.25 93 ILE A O 1
ATOM 720 N N . ILE A 1 94 ? 3.662 -6.969 3.232 1 98.62 94 ILE A N 1
ATOM 721 C CA . ILE A 1 94 ? 3.119 -6.523 4.512 1 98.62 94 ILE A CA 1
ATOM 722 C C . ILE A 1 94 ? 1.604 -6.703 4.52 1 98.62 94 ILE A C 1
ATOM 724 O O . ILE A 1 94 ? 0.973 -6.766 3.463 1 98.62 94 ILE A O 1
ATOM 728 N N . HIS A 1 95 ? 1.055 -6.836 5.656 1 98.75 95 HIS A N 1
ATOM 729 C CA . HIS A 1 95 ? -0.383 -7.02 5.824 1 98.75 95 HIS A CA 1
ATOM 730 C C . HIS A 1 95 ? -0.875 -6.375 7.117 1 98.75 95 HIS A C 1
ATOM 732 O O . HIS A 1 95 ? -0.154 -6.352 8.117 1 98.75 95 HIS A O 1
ATOM 738 N N . TYR A 1 96 ? -2.027 -5.848 7.113 1 98.75 96 TYR A N 1
ATOM 739 C CA . TYR A 1 96 ? -2.484 -5.039 8.234 1 98.75 96 TYR A CA 1
ATOM 740 C C . TYR A 1 96 ? -3.992 -4.832 8.18 1 98.75 96 TYR A C 1
ATOM 742 O O . TYR A 1 96 ? -4.586 -4.836 7.102 1 98.75 96 TYR A O 1
ATOM 750 N N . PRO A 1 97 ? -4.625 -4.664 9.391 1 98.69 97 PRO A N 1
ATOM 751 C CA . PRO A 1 97 ? -6 -4.156 9.414 1 98.69 97 PRO A CA 1
ATOM 752 C C . PRO A 1 97 ? -6.086 -2.674 9.055 1 98.69 97 PRO A C 1
ATOM 754 O O . PRO A 1 97 ? -5.129 -1.925 9.266 1 98.69 97 PRO A O 1
ATOM 757 N N . VAL A 1 98 ? -7.273 -2.262 8.492 1 96.88 98 VAL A N 1
ATOM 758 C CA . VAL A 1 98 ? -7.328 -0.853 8.117 1 96.88 98 VAL A CA 1
ATOM 759 C C . VAL A 1 98 ? -8.461 -0.162 8.867 1 96.88 98 VAL A C 1
ATOM 761 O O . VAL A 1 98 ? -9.539 -0.742 9.055 1 96.88 98 VAL A O 1
ATOM 764 N N . GLN A 1 99 ? -8.18 0.971 9.359 1 96.56 99 GLN A N 1
ATOM 765 C CA . GLN A 1 99 ? -9.195 1.975 9.664 1 96.56 99 GLN A CA 1
ATOM 766 C C . GLN A 1 99 ? -9.398 2.924 8.492 1 96.56 99 GLN A C 1
ATOM 768 O O . GLN A 1 99 ? -8.438 3.451 7.934 1 96.56 99 GLN A O 1
ATOM 773 N N . GLU A 1 100 ? -10.68 3.049 8.117 1 94.56 100 GLU A N 1
ATOM 774 C CA . GLU A 1 100 ? -10.875 3.773 6.867 1 94.56 100 GLU A CA 1
ATOM 775 C C . GLU A 1 100 ? -11.969 4.832 7.008 1 94.56 100 GLU A C 1
ATOM 777 O O . GLU A 1 100 ? -12.805 4.75 7.91 1 94.56 100 GLU A O 1
ATOM 782 N N . GLY A 1 101 ? -11.781 5.805 6.215 1 94.06 101 GLY A N 1
ATOM 783 C CA . GLY A 1 101 ? -12.789 6.844 6.062 1 94.06 101 GLY A CA 1
ATOM 784 C C . GLY A 1 101 ? -12.93 7.328 4.633 1 94.06 101 GLY A C 1
ATOM 785 O O . GLY A 1 101 ? -12.219 6.871 3.74 1 94.06 101 GLY A O 1
ATOM 786 N N . ILE A 1 102 ? -14.062 8.078 4.441 1 92.06 102 ILE A N 1
ATOM 787 C CA . ILE A 1 102 ? -14.336 8.641 3.125 1 92.06 102 ILE A CA 1
ATOM 788 C C . ILE A 1 102 ? -13.969 10.125 3.109 1 92.06 102 ILE A C 1
ATOM 790 O O . ILE A 1 102 ? -13.875 10.758 4.164 1 92.06 102 ILE A O 1
ATOM 794 N N . GLY A 1 103 ? -13.547 10.57 1.894 1 83.62 103 GLY A N 1
ATOM 795 C CA . GLY A 1 103 ? -13.32 11.992 1.696 1 83.62 103 GLY A CA 1
ATOM 796 C C . GLY A 1 103 ? -14.602 12.805 1.665 1 83.62 103 GLY A C 1
ATOM 797 O O . GLY A 1 103 ? -15.688 12.25 1.48 1 83.62 103 GLY A O 1
ATOM 798 N N . MET B 1 1 ? -8.719 5.07 -11.172 1 94.44 1 MET B N 1
ATOM 799 C CA . MET B 1 1 ? -8.406 5.316 -9.766 1 94.44 1 MET B CA 1
ATOM 800 C C . MET B 1 1 ? -6.91 5.52 -9.57 1 94.44 1 MET B C 1
ATOM 802 O O . MET B 1 1 ? -6.098 4.926 -10.273 1 94.44 1 MET B O 1
ATOM 806 N N . TYR B 1 2 ? -6.512 6.457 -8.695 1 98.62 2 TYR B N 1
ATOM 807 C CA . TYR B 1 2 ? -5.133 6.828 -8.406 1 98.62 2 TYR B CA 1
ATOM 808 C C . TYR B 1 2 ? -4.848 6.773 -6.91 1 98.62 2 TYR B C 1
ATOM 810 O O . TYR B 1 2 ? -5.676 7.203 -6.102 1 98.62 2 TYR B O 1
ATOM 818 N N . LYS B 1 3 ? -3.656 6.234 -6.609 1 98.56 3 LYS B N 1
ATOM 819 C CA . LYS B 1 3 ? -3.373 5.984 -5.199 1 98.56 3 LYS B CA 1
ATOM 820 C C . LYS B 1 3 ? -2.139 6.754 -4.742 1 98.56 3 LYS B C 1
ATOM 822 O O . LYS B 1 3 ? -1.165 6.875 -5.488 1 98.56 3 LYS B O 1
ATOM 827 N N . LEU B 1 4 ? -2.244 7.258 -3.531 1 98.75 4 LEU B N 1
ATOM 828 C CA . LEU B 1 4 ? -1.103 7.703 -2.74 1 98.75 4 LEU B CA 1
ATOM 829 C C . LEU B 1 4 ? -0.912 6.816 -1.514 1 98.75 4 LEU B C 1
ATOM 831 O O . LEU B 1 4 ? -1.868 6.543 -0.785 1 98.75 4 LEU B O 1
ATOM 835 N N . VAL B 1 5 ? 0.294 6.305 -1.321 1 98.81 5 VAL B N 1
ATOM 836 C CA . VAL B 1 5 ? 0.627 5.441 -0.191 1 98.81 5 VAL B CA 1
ATOM 837 C C . VAL B 1 5 ? 1.828 6.016 0.558 1 98.81 5 VAL B C 1
ATOM 839 O O . VAL B 1 5 ? 2.805 6.445 -0.059 1 98.81 5 VAL B O 1
ATOM 842 N N . VAL B 1 6 ? 1.699 6.086 1.859 1 98.81 6 VAL B N 1
ATOM 843 C CA . VAL B 1 6 ? 2.795 6.508 2.727 1 98.81 6 VAL B CA 1
ATOM 844 C C . VAL B 1 6 ? 3.217 5.348 3.625 1 98.81 6 VAL B C 1
ATOM 846 O O . VAL B 1 6 ? 2.379 4.719 4.273 1 98.81 6 VAL B O 1
ATOM 849 N N . LEU B 1 7 ? 4.469 5.039 3.59 1 98.69 7 LEU B N 1
ATOM 850 C CA . LEU B 1 7 ? 5.082 4.023 4.438 1 98.69 7 LEU B CA 1
ATOM 851 C C . LEU B 1 7 ? 5.992 4.664 5.484 1 98.69 7 LEU B C 1
ATOM 853 O O . LEU B 1 7 ? 7 5.277 5.141 1 98.69 7 LEU B O 1
ATOM 857 N N . TYR B 1 8 ? 5.598 4.484 6.758 1 98.75 8 TYR B N 1
ATOM 858 C CA . TYR B 1 8 ? 6.328 5.148 7.832 1 98.75 8 TYR B CA 1
ATOM 859 C C . TYR B 1 8 ? 7.305 4.188 8.5 1 98.75 8 TYR B C 1
ATOM 861 O O . TYR B 1 8 ? 6.941 3.061 8.844 1 98.75 8 TYR B O 1
ATOM 869 N N . GLY B 1 9 ? 8.5 4.68 8.703 1 98.31 9 GLY B N 1
ATOM 870 C CA . GLY B 1 9 ? 9.453 3.908 9.477 1 98.31 9 GLY B CA 1
ATOM 871 C C . GLY B 1 9 ? 9.227 4.012 10.977 1 98.31 9 GLY B C 1
ATOM 872 O O . GLY B 1 9 ? 8.391 4.793 11.43 1 98.31 9 GLY B O 1
ATOM 873 N N . GLU B 1 10 ? 9.977 3.223 11.734 1 98.25 10 GLU B N 1
ATOM 874 C CA . GLU B 1 10 ? 9.844 3.205 13.188 1 98.25 10 GLU B CA 1
ATOM 875 C C . GLU B 1 10 ? 10.266 4.539 13.797 1 98.25 10 GLU B C 1
ATOM 877 O O . GLU B 1 10 ? 11.43 4.934 13.703 1 98.25 10 GLU B O 1
ATOM 882 N N . PRO B 1 11 ? 9.32 5.215 14.43 1 98.56 11 PRO B N 1
ATOM 883 C CA . PRO B 1 11 ? 9.656 6.504 15.031 1 98.56 11 PRO B CA 1
ATOM 884 C C . PRO B 1 11 ? 10.422 6.359 16.344 1 98.56 11 PRO B C 1
ATOM 886 O O . PRO B 1 11 ? 10.391 5.293 16.969 1 98.56 11 PRO B O 1
ATOM 889 N N . ALA B 1 12 ? 11.023 7.43 16.781 1 98.56 12 ALA B N 1
ATOM 890 C CA . ALA B 1 12 ? 11.711 7.453 18.062 1 98.56 12 ALA B CA 1
ATOM 891 C C . ALA B 1 12 ? 10.727 7.316 19.219 1 98.56 12 ALA B C 1
ATOM 893 O O . ALA B 1 12 ? 11.062 6.77 20.266 1 98.56 12 ALA B O 1
ATOM 894 N N . ASP B 1 13 ? 9.531 7.773 19.031 1 98.81 13 ASP B N 1
ATOM 895 C CA . ASP B 1 13 ? 8.484 7.746 20.047 1 98.81 13 ASP B CA 1
ATOM 896 C C . ASP B 1 13 ? 7.164 7.25 19.453 1 98.81 13 ASP B C 1
ATOM 898 O O . ASP B 1 13 ? 6.344 8.055 19.016 1 98.81 13 ASP B O 1
ATOM 902 N N . PRO B 1 14 ? 6.926 5.996 19.453 1 98.69 14 PRO B N 1
ATOM 903 C CA . PRO B 1 14 ? 5.734 5.402 18.844 1 98.69 14 PRO B CA 1
ATOM 904 C C . PRO B 1 14 ? 4.434 5.934 19.438 1 98.69 14 PRO B C 1
ATOM 906 O O . PRO B 1 14 ? 3.445 6.105 18.719 1 98.69 14 PRO B O 1
ATOM 909 N N . ASP B 1 15 ? 4.402 6.148 20.766 1 98.75 15 ASP B N 1
ATOM 910 C CA . ASP B 1 15 ? 3.186 6.645 21.406 1 98.75 15 ASP B CA 1
ATOM 911 C C . ASP B 1 15 ? 2.85 8.055 20.922 1 98.75 15 ASP B C 1
ATOM 913 O O . ASP B 1 15 ? 1.688 8.359 20.641 1 98.75 15 ASP B O 1
ATOM 917 N N . HIS B 1 16 ? 3.93 8.844 20.844 1 98.88 16 HIS B N 1
ATOM 918 C CA . HIS B 1 16 ? 3.707 10.18 20.297 1 98.88 16 HIS B CA 1
ATOM 919 C C . HIS B 1 16 ? 3.219 10.102 18.844 1 98.88 16 HIS B C 1
ATOM 921 O O . HIS B 1 16 ? 2.277 10.805 18.469 1 98.88 16 HIS B O 1
ATOM 927 N N . PHE B 1 17 ? 3.848 9.227 18.016 1 98.94 17 PHE B N 1
ATOM 928 C CA . PHE B 1 17 ? 3.424 9.055 16.625 1 98.94 17 PHE B CA 1
ATOM 929 C C . PHE B 1 17 ? 1.933 8.75 16.547 1 98.94 17 PHE B C 1
ATOM 931 O O . PHE B 1 17 ? 1.175 9.469 15.906 1 98.94 17 PHE B O 1
ATOM 938 N N . ARG B 1 18 ? 1.447 7.746 17.266 1 98.75 18 ARG B N 1
ATOM 939 C CA . ARG B 1 18 ? 0.067 7.289 17.156 1 98.75 18 ARG B CA 1
ATOM 940 C C . ARG B 1 18 ? -0.909 8.383 17.578 1 98.75 18 ARG B C 1
ATOM 942 O O . ARG B 1 18 ? -1.891 8.648 16.875 1 98.75 18 ARG B O 1
ATOM 949 N N . HIS B 1 19 ? -0.605 9 18.703 1 98.81 19 HIS B N 1
ATOM 950 C CA . HIS B 1 19 ? -1.51 10.016 19.219 1 98.81 19 HIS B CA 1
ATOM 951 C C . HIS B 1 19 ? -1.559 11.234 18.297 1 98.81 19 HIS B C 1
ATOM 953 O O . HIS B 1 19 ? -2.641 11.688 17.922 1 98.81 19 HIS B O 1
ATOM 959 N N . TYR B 1 20 ? -0.366 11.734 17.922 1 98.88 20 TYR B N 1
ATOM 960 C CA . TYR B 1 20 ? -0.27 12.93 17.094 1 98.88 20 TYR B CA 1
ATOM 961 C C . TYR B 1 20 ? -0.893 12.695 15.727 1 98.88 20 TYR B C 1
ATOM 963 O O . TYR B 1 20 ? -1.581 13.57 15.188 1 98.88 20 TYR B O 1
ATOM 971 N N . TYR B 1 21 ? -0.641 11.5 15.188 1 98.88 21 TYR B N 1
ATOM 972 C CA . TYR B 1 21 ? -1.132 11.156 13.859 1 98.88 21 TYR B CA 1
ATOM 973 C C . TYR B 1 21 ? -2.65 11.266 13.789 1 98.88 21 TYR B C 1
ATOM 975 O O . TYR B 1 21 ? -3.193 11.906 12.883 1 98.88 21 TYR B O 1
ATOM 983 N N . VAL B 1 22 ? -3.309 10.711 14.742 1 98.5 22 VAL B N 1
ATOM 984 C CA . VAL B 1 22 ? -4.762 10.609 14.719 1 98.5 22 VAL B CA 1
ATOM 985 C C . VAL B 1 22 ? -5.383 11.953 15.094 1 98.5 22 VAL B C 1
ATOM 987 O O . VAL B 1 22 ? -6.383 12.367 14.508 1 98.5 22 VAL B O 1
ATOM 990 N N . THR B 1 23 ? -4.73 12.711 15.984 1 98.5 23 THR B N 1
ATOM 991 C CA . THR B 1 23 ? -5.391 13.891 16.531 1 98.5 23 THR B CA 1
ATOM 992 C C . THR B 1 23 ? -5 15.141 15.758 1 98.5 23 THR B C 1
ATOM 994 O O . THR B 1 23 ? -5.727 16.141 15.773 1 98.5 23 THR B O 1
ATOM 997 N N . ASN B 1 24 ? -3.891 15.117 15.023 1 98.69 24 ASN B N 1
ATOM 998 C CA . ASN B 1 24 ? -3.41 16.328 14.352 1 98.69 24 ASN B CA 1
ATOM 999 C C . ASN B 1 24 ? -3.244 16.109 12.852 1 98.69 24 ASN B C 1
ATOM 1001 O O . ASN B 1 24 ? -3.77 16.875 12.047 1 98.69 24 ASN B O 1
ATOM 1005 N N . HIS B 1 25 ? -2.496 15.078 12.469 1 98.75 25 HIS B N 1
ATOM 1006 C CA . HIS B 1 25 ? -2.115 14.914 11.07 1 98.75 25 HIS B CA 1
ATOM 1007 C C . HIS B 1 25 ? -3.305 14.477 10.227 1 98.75 25 HIS B C 1
ATOM 1009 O O . HIS B 1 25 ? -3.547 15.031 9.148 1 98.75 25 HIS B O 1
ATOM 1015 N N . LEU B 1 26 ? -4.059 13.477 10.719 1 98.31 26 LEU B N 1
ATOM 1016 C CA . LEU B 1 26 ? -5.148 12.914 9.93 1 98.31 26 LEU B CA 1
ATOM 1017 C C . LEU B 1 26 ? -6.215 13.961 9.648 1 98.31 26 LEU B C 1
ATOM 1019 O O . LEU B 1 26 ? -6.762 14.016 8.539 1 98.31 26 LEU B O 1
ATOM 1023 N N . PRO B 1 27 ? -6.566 14.883 10.578 1 97.81 27 PRO B N 1
ATOM 1024 C CA . PRO B 1 27 ? -7.512 15.961 10.266 1 97.81 27 PRO B CA 1
ATOM 1025 C C . PRO B 1 27 ? -7.039 16.844 9.117 1 97.81 27 PRO B C 1
ATOM 1027 O O . PRO B 1 27 ? -7.859 17.359 8.352 1 97.81 27 PRO B O 1
ATOM 1030 N N . LEU B 1 28 ? -5.758 17.047 8.891 1 97.62 28 LEU B N 1
ATOM 1031 C CA . LEU B 1 28 ? -5.23 17.797 7.754 1 97.62 28 LEU B CA 1
ATOM 1032 C C . LEU B 1 28 ? -5.457 17.031 6.453 1 97.62 28 LEU B C 1
ATOM 1034 O O . LEU B 1 28 ? -5.879 17.609 5.453 1 97.62 28 LEU B O 1
ATOM 1038 N N . VAL B 1 29 ? -5.164 15.734 6.492 1 97.81 29 VAL B N 1
ATOM 1039 C CA . VAL B 1 29 ? -5.281 14.867 5.328 1 97.81 29 VAL B CA 1
ATOM 1040 C C . VAL B 1 29 ? -6.727 14.844 4.836 1 97.81 29 VAL B C 1
ATOM 1042 O O . VAL B 1 29 ? -6.98 14.891 3.631 1 97.81 29 VAL B O 1
ATOM 1045 N N . ARG B 1 30 ? -7.613 14.859 5.766 1 97.44 30 ARG B N 1
ATOM 1046 C CA . ARG B 1 30 ? -9.031 14.727 5.441 1 97.44 30 ARG B CA 1
ATOM 1047 C C . ARG B 1 30 ? -9.547 15.969 4.715 1 97.44 30 ARG B C 1
ATOM 1049 O O . ARG B 1 30 ? -10.633 15.953 4.148 1 97.44 30 ARG B O 1
ATOM 1056 N N . LYS B 1 31 ? -8.75 17.031 4.664 1 97.81 31 LYS B N 1
ATOM 1057 C CA . LYS B 1 31 ? -9.141 18.266 4.004 1 97.81 31 LYS B CA 1
ATOM 1058 C C . LYS B 1 31 ? -8.586 18.344 2.586 1 97.81 31 LYS B C 1
ATOM 1060 O O . LYS B 1 31 ? -8.82 19.312 1.869 1 97.81 31 LYS B O 1
ATOM 1065 N N . LEU B 1 32 ? -7.887 17.344 2.18 1 98.56 32 LEU B N 1
ATOM 1066 C CA . LEU B 1 32 ? -7.293 17.344 0.847 1 98.56 32 LEU B CA 1
ATOM 1067 C C . LEU B 1 32 ? -8.375 17.406 -0.228 1 98.56 32 LEU B C 1
ATOM 1069 O O . LEU B 1 32 ? -9.305 16.609 -0.234 1 98.56 32 LEU B O 1
ATOM 1073 N N . PRO B 1 33 ? -8.266 18.328 -1.092 1 98.5 33 PRO B N 1
ATOM 1074 C CA . PRO B 1 33 ? -9.25 18.359 -2.178 1 98.5 33 PRO B CA 1
ATOM 1075 C C . PRO B 1 33 ? -9.211 17.125 -3.057 1 98.5 33 PRO B C 1
ATOM 1077 O O . PRO B 1 33 ? -8.133 16.594 -3.342 1 98.5 33 PRO B O 1
ATOM 1080 N N . GLY B 1 34 ? -10.375 16.609 -3.406 1 98.38 34 GLY B N 1
ATOM 1081 C CA . GLY B 1 34 ? -10.461 15.492 -4.336 1 98.38 34 GLY B CA 1
ATOM 1082 C C . GLY B 1 34 ? -10.234 14.148 -3.672 1 98.38 34 GLY B C 1
ATOM 1083 O O . GLY B 1 34 ? -10.25 13.109 -4.34 1 98.38 34 GLY B O 1
ATOM 1084 N N . LEU B 1 35 ? -9.984 14.148 -2.369 1 98.62 35 LEU B N 1
ATOM 1085 C CA . LEU B 1 35 ? -9.828 12.898 -1.637 1 98.62 35 LEU B CA 1
ATOM 1086 C C . LEU B 1 35 ? -11.117 12.078 -1.685 1 98.62 35 LEU B C 1
ATOM 1088 O O . LEU B 1 35 ? -12.172 12.547 -1.266 1 98.62 35 LEU B O 1
ATOM 1092 N N . LEU B 1 36 ? -11.055 10.844 -2.158 1 98.5 36 LEU B N 1
ATOM 1093 C CA . LEU B 1 36 ? -12.227 9.992 -2.285 1 98.5 36 LEU B CA 1
ATOM 1094 C C . LEU B 1 36 ? -12.359 9.062 -1.083 1 98.5 36 LEU B C 1
ATOM 1096 O O . LEU B 1 36 ? -13.461 8.812 -0.602 1 98.5 36 LEU B O 1
ATOM 1100 N N . ALA B 1 37 ? -11.219 8.523 -0.654 1 98.12 37 ALA B N 1
ATOM 1101 C CA . ALA B 1 37 ? -11.133 7.605 0.48 1 98.12 37 ALA B CA 1
ATOM 1102 C C . ALA B 1 37 ? -9.727 7.605 1.076 1 98.12 37 ALA B C 1
ATOM 1104 O O . ALA B 1 37 ? -8.766 7.996 0.413 1 98.12 37 ALA B O 1
ATOM 1105 N N . TRP B 1 38 ? -9.65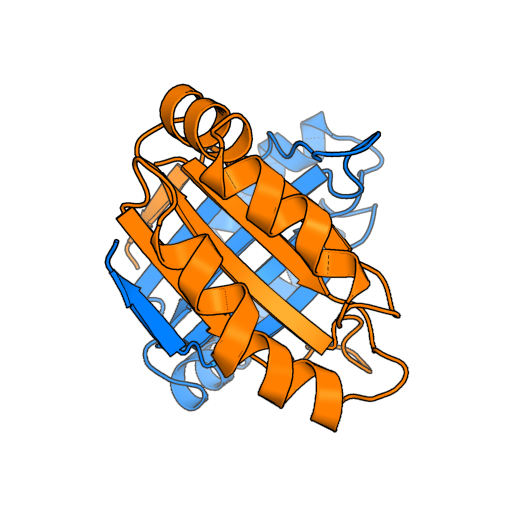6 7.254 2.326 1 98.31 38 TRP B N 1
ATOM 1106 C CA . TRP B 1 38 ? -8.367 7.121 3.006 1 98.31 38 TRP B CA 1
ATOM 1107 C C . TRP B 1 38 ? -8.406 5.988 4.027 1 98.31 38 TRP B C 1
ATOM 1109 O O . TRP B 1 38 ? -9.484 5.574 4.465 1 98.31 38 TRP B O 1
ATOM 1119 N N . ARG B 1 39 ? -7.32 5.426 4.316 1 98.44 39 ARG B N 1
ATOM 1120 C CA . ARG B 1 39 ? -7.184 4.383 5.328 1 98.44 39 ARG B CA 1
ATOM 1121 C C . ARG B 1 39 ? -5.777 4.367 5.914 1 98.44 39 ARG B C 1
ATOM 1123 O O . ARG B 1 39 ? -4.832 4.848 5.285 1 98.44 39 ARG B O 1
ATOM 1130 N N . TYR B 1 40 ? -5.68 3.885 7.137 1 98.75 40 TYR B N 1
ATOM 1131 C CA . TYR B 1 40 ? -4.371 3.783 7.773 1 98.75 40 TYR B CA 1
ATOM 1132 C C . TYR B 1 40 ? -4.324 2.607 8.742 1 98.75 40 TYR B C 1
ATOM 1134 O O . TYR B 1 40 ? -5.363 2.041 9.086 1 98.75 40 TYR B O 1
ATOM 1142 N N . SER B 1 41 ? -3.127 2.229 9.109 1 98.88 41 SER B N 1
ATOM 1143 C CA . SER B 1 41 ? -2.916 1.22 10.141 1 98.88 41 SER B CA 1
ATOM 1144 C C . SER B 1 41 ? -1.617 1.468 10.898 1 98.88 41 SER B C 1
ATOM 1146 O O . SER B 1 41 ? -0.61 1.862 10.305 1 98.88 41 SER B O 1
ATOM 1148 N N . PHE B 1 42 ? -1.667 1.117 12.203 1 98.69 42 PHE B N 1
ATOM 1149 C CA . PHE B 1 42 ? -0.466 1.09 13.031 1 98.69 42 PHE B CA 1
ATOM 1150 C C . PHE B 1 42 ? -0.008 -0.344 13.273 1 98.69 42 PHE B C 1
ATOM 1152 O O . PHE B 1 42 ? 1.001 -0.575 13.945 1 98.69 42 PHE B O 1
ATOM 1159 N N . ASP B 1 43 ? -0.759 -1.294 12.789 1 98.06 43 ASP B N 1
ATOM 1160 C CA . ASP B 1 43 ? -0.501 -2.709 13.039 1 98.06 43 ASP B CA 1
ATOM 1161 C C . ASP B 1 43 ? -0.02 -3.412 11.773 1 98.06 43 ASP B C 1
ATOM 1163 O O . ASP B 1 43 ? -0.647 -4.367 11.312 1 98.06 43 ASP B O 1
ATOM 1167 N N . VAL B 1 44 ? 1.174 -2.953 11.344 1 98.62 44 VAL B N 1
ATOM 1168 C CA . VAL B 1 44 ? 1.747 -3.492 10.117 1 98.62 44 VAL B CA 1
ATOM 1169 C C . VAL B 1 44 ? 2.604 -4.715 10.438 1 98.62 44 VAL B C 1
ATOM 1171 O O . VAL B 1 44 ? 3.516 -4.641 11.266 1 98.62 44 VAL B O 1
ATOM 1174 N N . ALA B 1 45 ? 2.268 -5.816 9.805 1 97.81 45 ALA B N 1
ATOM 1175 C CA . ALA B 1 45 ? 3.059 -7.035 9.93 1 97.81 45 ALA B CA 1
ATOM 1176 C C . ALA B 1 45 ? 3.666 -7.438 8.594 1 97.81 45 ALA B C 1
ATOM 1178 O O . ALA B 1 45 ? 3.188 -7.02 7.535 1 97.81 45 ALA B O 1
ATOM 1179 N N . ALA B 1 46 ? 4.777 -8.164 8.648 1 97.25 46 ALA B N 1
ATOM 1180 C CA . ALA B 1 46 ? 5.406 -8.719 7.449 1 97.25 46 ALA B CA 1
ATOM 1181 C C . ALA B 1 46 ? 5.316 -10.242 7.441 1 97.25 46 ALA B C 1
ATOM 1183 O O . ALA B 1 46 ? 5.188 -10.867 8.492 1 97.25 46 ALA B O 1
ATOM 1184 N N . THR B 1 47 ? 5.375 -10.789 6.2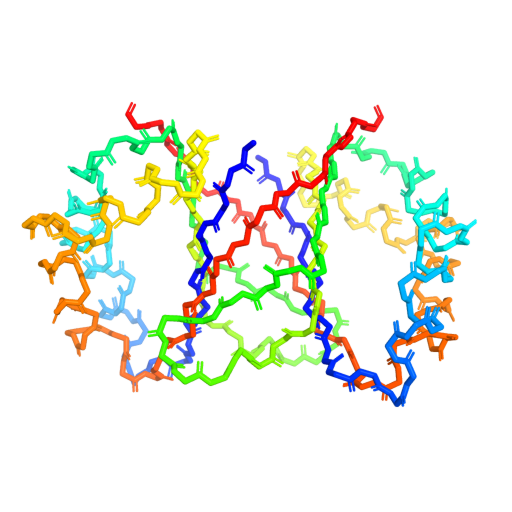27 1 93.56 47 THR B N 1
ATOM 1185 C CA . THR B 1 47 ? 5.293 -12.242 6.129 1 93.56 47 THR B CA 1
ATOM 1186 C C . THR B 1 47 ? 6.625 -12.883 6.516 1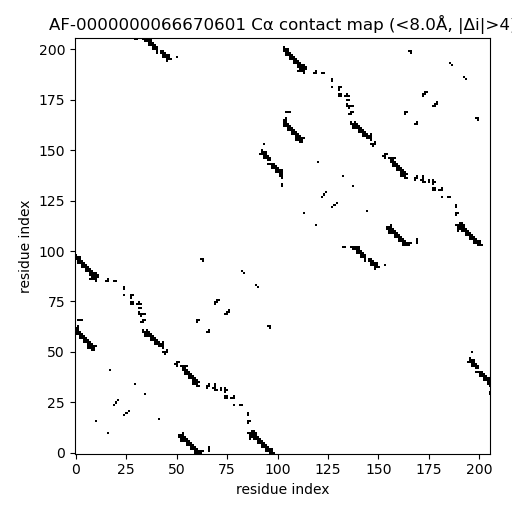 93.56 47 THR B C 1
ATOM 1188 O O . THR B 1 47 ? 6.676 -14.078 6.832 1 93.56 47 THR B O 1
ATOM 1191 N N . ASP B 1 48 ? 7.613 -12.07 6.344 1 88.31 48 ASP B N 1
ATOM 1192 C CA . ASP B 1 48 ? 8.938 -12.578 6.711 1 88.31 48 ASP B CA 1
ATOM 1193 C C . ASP B 1 48 ? 9.656 -11.594 7.629 1 88.31 48 ASP B C 1
ATOM 1195 O O . ASP B 1 48 ? 9.938 -10.453 7.238 1 88.31 48 ASP B O 1
ATOM 1199 N N . GLY B 1 49 ? 9.938 -12.039 8.797 1 87.62 49 GLY B N 1
ATOM 1200 C CA . GLY B 1 49 ? 10.734 -11.219 9.695 1 87.62 49 GLY B CA 1
ATOM 1201 C C . GLY B 1 49 ? 9.969 -10.031 10.242 1 87.62 49 GLY B C 1
ATOM 1202 O O . GLY B 1 49 ? 8.742 -10.039 10.297 1 87.62 49 GLY B O 1
ATOM 1203 N N . GLU B 1 50 ? 10.719 -9.008 10.75 1 89.75 50 GLU B N 1
ATOM 1204 C CA . GLU B 1 50 ? 10.125 -7.785 11.289 1 89.75 50 GLU B CA 1
ATOM 1205 C C . GLU B 1 50 ? 9.664 -6.859 10.164 1 89.75 50 GLU B C 1
ATOM 1207 O O . GLU B 1 50 ? 10.359 -6.695 9.164 1 89.75 50 GLU B O 1
ATOM 1212 N N . ALA B 1 51 ? 8.492 -6.383 10.375 1 90.19 51 ALA B N 1
ATOM 1213 C CA . ALA B 1 51 ? 7.992 -5.418 9.398 1 90.19 51 ALA B CA 1
ATOM 1214 C C . ALA B 1 51 ? 8.906 -4.199 9.32 1 90.19 51 ALA B C 1
ATOM 1216 O O . ALA B 1 51 ? 9.281 -3.629 10.344 1 90.19 51 ALA B O 1
ATOM 1217 N N . PRO B 1 52 ? 9.188 -3.809 8.133 1 94.88 52 PRO B N 1
ATOM 1218 C CA . PRO B 1 52 ? 10.062 -2.641 8.008 1 94.88 52 PRO B CA 1
ATOM 1219 C C . PRO B 1 52 ? 9.32 -1.322 8.195 1 94.88 52 PRO B C 1
ATOM 1221 O O . PRO B 1 52 ? 9.938 -0.255 8.195 1 94.88 52 PRO B O 1
ATOM 1224 N N . TYR B 1 53 ? 8.023 -1.402 8.359 1 98.44 53 TYR B N 1
ATOM 1225 C CA . TYR B 1 53 ? 7.242 -0.178 8.5 1 98.44 53 TYR B CA 1
ATOM 1226 C C . TYR B 1 53 ? 6.422 -0.204 9.789 1 98.44 53 TYR B C 1
ATOM 1228 O O . TYR B 1 53 ? 5.871 -1.243 10.156 1 98.44 53 TYR B O 1
ATOM 1236 N N . PHE B 1 54 ? 6.332 0.893 10.398 1 98.69 54 PHE B N 1
ATOM 1237 C CA . PHE B 1 54 ? 5.598 1.104 11.641 1 98.69 54 PHE B CA 1
ATOM 1238 C C . PHE B 1 54 ? 4.129 1.392 11.359 1 98.69 54 PHE B C 1
ATOM 1240 O O . PHE B 1 54 ? 3.25 0.947 12.102 1 98.69 54 PHE B O 1
ATOM 1247 N N . ALA B 1 55 ? 3.826 2.137 10.25 1 98.88 55 ALA B N 1
ATOM 1248 C CA . ALA B 1 55 ? 2.477 2.545 9.875 1 98.88 55 ALA B CA 1
ATOM 1249 C C . ALA B 1 55 ? 2.357 2.717 8.359 1 98.88 55 ALA B C 1
ATOM 1251 O O . ALA B 1 55 ? 3.361 2.898 7.668 1 98.88 55 ALA B O 1
ATOM 1252 N N . VAL B 1 56 ? 1.147 2.648 7.938 1 98.88 56 VAL B N 1
ATOM 1253 C CA . VAL B 1 56 ? 0.841 2.871 6.527 1 98.88 56 VAL B CA 1
ATOM 1254 C C . VAL B 1 56 ? -0.371 3.791 6.402 1 98.88 56 VAL B C 1
ATOM 1256 O O . VAL B 1 56 ? -1.288 3.736 7.223 1 98.88 56 VAL B O 1
ATOM 1259 N N . PHE B 1 57 ? -0.36 4.598 5.418 1 98.88 57 PHE B N 1
ATOM 1260 C CA . PHE B 1 57 ? -1.494 5.422 5.02 1 98.88 57 PHE B CA 1
ATOM 1261 C C . PHE B 1 57 ? -1.754 5.297 3.521 1 98.88 57 PHE B C 1
ATOM 1263 O O . PHE B 1 57 ? -0.815 5.23 2.727 1 98.88 57 PHE B O 1
ATOM 1270 N N . GLU B 1 58 ? -3 5.254 3.141 1 98.75 58 GLU B N 1
ATOM 1271 C CA . GLU B 1 58 ? -3.41 5.238 1.74 1 98.75 58 GLU B CA 1
ATOM 1272 C C . GLU B 1 58 ? -4.492 6.277 1.472 1 98.75 58 GLU B C 1
ATOM 1274 O O . GLU B 1 58 ? -5.379 6.492 2.303 1 98.75 58 GLU B O 1
ATOM 1279 N N . ALA B 1 59 ? -4.453 6.828 0.32 1 98.69 59 ALA B N 1
ATOM 1280 C CA . ALA B 1 59 ? -5.492 7.734 -0.165 1 98.69 59 ALA B CA 1
ATOM 1281 C C . ALA B 1 59 ? -5.848 7.438 -1.618 1 98.69 59 ALA B C 1
ATOM 1283 O O . ALA B 1 59 ? -4.965 7.148 -2.432 1 98.69 59 ALA B O 1
ATOM 1284 N N . ASP B 1 60 ? -7.109 7.527 -1.916 1 98.5 60 ASP B N 1
ATOM 1285 C CA . ASP B 1 60 ? -7.609 7.324 -3.271 1 98.5 60 ASP B CA 1
ATOM 1286 C C . ASP B 1 60 ? -8.055 8.641 -3.896 1 98.5 60 ASP B C 1
ATOM 1288 O O . ASP B 1 60 ? -8.727 9.445 -3.246 1 98.5 60 ASP B O 1
ATOM 1292 N N . PHE B 1 61 ? -7.715 8.836 -5.098 1 98.75 61 PHE B N 1
ATOM 1293 C CA . PHE B 1 61 ? -8.133 9.961 -5.93 1 98.75 61 PHE B CA 1
ATOM 1294 C C . PHE B 1 61 ? -8.688 9.469 -7.262 1 98.75 61 PHE B C 1
ATOM 1296 O O . PHE B 1 61 ? -8.43 8.336 -7.668 1 98.75 61 PHE B O 1
ATOM 1303 N N . ALA B 1 62 ? -9.406 10.359 -7.941 1 98.44 62 ALA B N 1
ATOM 1304 C CA . ALA B 1 62 ? -10.039 9.969 -9.195 1 98.44 62 ALA B CA 1
ATOM 1305 C C . ALA B 1 62 ? -9 9.656 -10.266 1 98.44 62 ALA B C 1
ATOM 1307 O O . ALA B 1 62 ? -9.18 8.742 -11.07 1 98.44 62 ALA B O 1
ATOM 1308 N N . ASP B 1 63 ? -7.984 10.453 -10.375 1 98.44 63 ASP B N 1
ATOM 1309 C CA . ASP B 1 63 ? -6.922 10.32 -11.367 1 98.44 63 ASP B CA 1
ATOM 1310 C C . ASP B 1 63 ? -5.652 11.047 -10.914 1 98.44 63 ASP B C 1
ATOM 1312 O O . ASP B 1 63 ? -5.609 11.602 -9.82 1 98.44 63 ASP B O 1
ATOM 1316 N N . ALA B 1 64 ? -4.652 10.938 -11.719 1 98.44 64 ALA B N 1
ATOM 1317 C CA . ALA B 1 64 ? -3.35 11.508 -11.391 1 98.44 64 ALA B CA 1
ATOM 1318 C C . ALA B 1 64 ? -3.453 13.016 -11.172 1 98.44 64 ALA B C 1
ATOM 1320 O O . ALA B 1 64 ? -2.783 13.57 -10.297 1 98.44 64 ALA B O 1
ATOM 1321 N N . ALA B 1 65 ? -4.23 13.719 -11.977 1 98.62 65 ALA B N 1
ATOM 1322 C CA . ALA B 1 65 ? -4.363 15.172 -11.875 1 98.62 65 ALA B CA 1
ATOM 1323 C C . ALA B 1 65 ? -4.977 15.57 -10.531 1 98.62 65 ALA B C 1
ATOM 1325 O O . ALA B 1 65 ? -4.539 16.531 -9.906 1 98.62 65 ALA B O 1
ATOM 1326 N N . ALA B 1 66 ? -6.004 14.82 -10.109 1 98.75 66 ALA B N 1
ATOM 1327 C CA . ALA B 1 66 ? -6.641 15.094 -8.82 1 98.75 66 ALA B CA 1
ATOM 1328 C C . ALA B 1 66 ? -5.656 14.906 -7.672 1 98.75 66 ALA B C 1
ATOM 1330 O O . ALA B 1 66 ? -5.621 15.711 -6.738 1 98.75 66 ALA B O 1
ATOM 1331 N N . GLU B 1 67 ? -4.859 13.859 -7.746 1 98.75 67 GLU B N 1
ATOM 1332 C CA . GLU B 1 67 ? -3.855 13.602 -6.715 1 98.75 67 GLU B CA 1
ATOM 1333 C C . GLU B 1 67 ? -2.799 14.703 -6.691 1 98.75 67 GLU B C 1
ATOM 1335 O O . GLU B 1 67 ? -2.434 15.203 -5.621 1 98.75 67 GLU B O 1
ATOM 1340 N N . ALA B 1 68 ? -2.344 15.086 -7.832 1 98.25 68 ALA B N 1
ATOM 1341 C CA . ALA B 1 68 ? -1.342 16.141 -7.93 1 98.25 68 ALA B CA 1
ATOM 1342 C C . ALA B 1 68 ? -1.884 17.469 -7.391 1 98.25 68 ALA B C 1
ATOM 1344 O O . ALA B 1 68 ? -1.175 18.188 -6.695 1 98.25 68 ALA B O 1
ATOM 1345 N N . ALA B 1 69 ? -3.094 17.781 -7.711 1 98.62 69 ALA B N 1
ATOM 1346 C CA . ALA B 1 69 ? -3.729 19.016 -7.227 1 98.62 69 ALA B CA 1
ATOM 1347 C C . ALA B 1 69 ? -3.859 19 -5.707 1 98.62 69 ALA B C 1
ATOM 1349 O O . ALA B 1 69 ? -3.656 20.016 -5.051 1 98.62 69 ALA B O 1
ATOM 1350 N N . ALA B 1 70 ? -4.199 17.812 -5.219 1 98.62 70 ALA B N 1
ATOM 1351 C CA . ALA B 1 70 ? -4.309 17.672 -3.768 1 98.62 70 ALA B CA 1
ATOM 1352 C C . ALA B 1 70 ? -2.969 17.938 -3.088 1 98.62 70 ALA B C 1
ATOM 1354 O O . ALA B 1 70 ? -2.9 18.703 -2.115 1 98.62 70 ALA B O 1
ATOM 1355 N N . ARG B 1 71 ? -1.921 17.406 -3.559 1 98.06 71 ARG B N 1
ATOM 1356 C CA . ARG B 1 71 ? -0.599 17.578 -2.965 1 98.06 71 ARG B CA 1
ATOM 1357 C C . ARG B 1 71 ? -0.124 19.016 -3.088 1 98.06 71 ARG B C 1
ATOM 1359 O O . ARG B 1 71 ? 0.574 19.516 -2.207 1 98.06 71 ARG B O 1
ATOM 1366 N N . ALA B 1 72 ? -0.571 19.656 -4.121 1 98.06 72 ALA B N 1
ATOM 1367 C CA . ALA B 1 72 ? -0.115 21.016 -4.387 1 98.06 72 ALA B CA 1
ATOM 1368 C C . ALA B 1 72 ? -0.979 22.031 -3.65 1 98.06 72 ALA B C 1
ATOM 1370 O O . ALA B 1 72 ? -0.62 23.219 -3.561 1 98.06 72 ALA B O 1
ATOM 1371 N N . SER B 1 73 ? -2.072 21.641 -3.176 1 98.56 73 SER B N 1
ATOM 1372 C CA . SER B 1 73 ? -2.984 22.547 -2.479 1 98.56 73 SER B CA 1
ATOM 1373 C C . SER B 1 73 ? -2.375 23.047 -1.174 1 98.56 73 SER B C 1
ATOM 1375 O O . SER B 1 73 ? -1.349 22.531 -0.724 1 98.56 73 SER B O 1
ATOM 1377 N N . GLN B 1 74 ? -3.025 24.109 -0.587 1 98.38 74 GLN B N 1
ATOM 1378 C CA . GLN B 1 74 ? -2.604 24.594 0.725 1 98.38 74 GLN B CA 1
ATOM 1379 C C . GLN B 1 74 ? -2.654 23.484 1.763 1 98.38 74 GLN B C 1
ATOM 1381 O O . GLN B 1 74 ? -1.714 23.312 2.541 1 98.38 74 GLN B O 1
ATOM 1386 N N . GLU B 1 75 ? -3.727 22.703 1.742 1 97.94 75 GLU B N 1
ATOM 1387 C CA . GLU B 1 75 ? -3.895 21.594 2.67 1 97.94 75 GLU B CA 1
ATOM 1388 C C . GLU B 1 75 ? -2.82 20.531 2.457 1 97.94 75 GLU B C 1
ATOM 1390 O O . GLU B 1 75 ? -2.299 19.969 3.42 1 97.94 75 GLU B O 1
ATOM 1395 N N . GLY B 1 76 ? -2.529 20.188 1.186 1 98.12 76 GLY B N 1
ATOM 1396 C CA . GLY B 1 76 ? -1.489 19.219 0.883 1 98.12 76 GLY B CA 1
ATOM 1397 C C . GLY B 1 76 ? -0.117 19.641 1.373 1 98.12 76 GLY B C 1
ATOM 1398 O O . GLY B 1 76 ? 0.626 18.828 1.93 1 98.12 76 GLY B O 1
ATOM 1399 N N . ARG B 1 77 ? 0.196 20.938 1.188 1 98.19 77 ARG B N 1
ATOM 1400 C CA . ARG B 1 77 ? 1.477 21.469 1.65 1 98.19 77 ARG B CA 1
ATOM 1401 C C . ARG B 1 77 ? 1.56 21.453 3.174 1 98.19 77 ARG B C 1
ATOM 1403 O O . ARG B 1 77 ? 2.613 21.141 3.738 1 98.19 77 ARG B O 1
ATOM 1410 N N . GLN B 1 78 ? 0.48 21.75 3.797 1 98.44 78 GLN B N 1
ATOM 1411 C CA . GLN B 1 78 ? 0.436 21.703 5.254 1 98.44 78 GLN B CA 1
ATOM 1412 C C . GLN B 1 78 ? 0.645 20.281 5.77 1 98.44 78 GLN B C 1
ATOM 1414 O O . GLN B 1 78 ? 1.389 20.078 6.727 1 98.44 78 GLN B O 1
ATOM 1419 N N . ALA B 1 79 ? -0.035 19.328 5.176 1 98.44 79 ALA B N 1
ATOM 1420 C CA . ALA B 1 79 ? 0.118 17.938 5.578 1 98.44 79 ALA B CA 1
ATOM 1421 C C . ALA B 1 79 ? 1.557 17.453 5.391 1 98.44 79 ALA B C 1
ATOM 1423 O O . ALA B 1 79 ? 2.117 16.797 6.266 1 98.44 79 ALA B O 1
ATOM 1424 N N . ALA B 1 80 ? 2.115 17.766 4.266 1 97.56 80 ALA B N 1
ATOM 1425 C CA . ALA B 1 80 ? 3.486 17.359 3.98 1 97.56 80 ALA B CA 1
ATOM 1426 C C . ALA B 1 80 ? 4.461 17.969 4.988 1 97.56 80 ALA B C 1
ATOM 1428 O O . ALA B 1 80 ? 5.348 17.281 5.496 1 97.56 80 ALA B O 1
ATOM 1429 N N . ALA B 1 81 ? 4.293 19.25 5.348 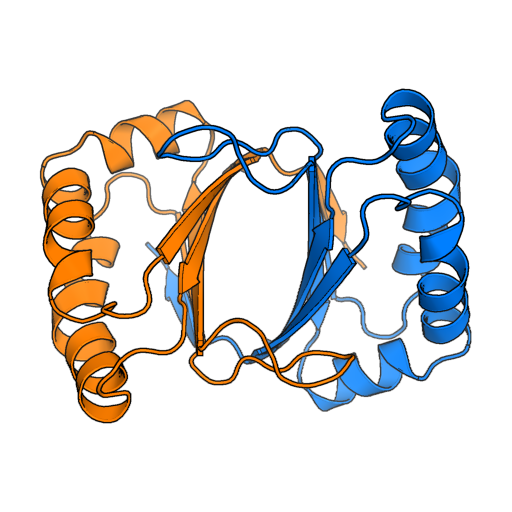1 97.94 81 ALA B N 1
ATOM 1430 C CA . ALA B 1 81 ? 5.172 19.953 6.281 1 97.94 81 ALA B CA 1
ATOM 1431 C C . ALA B 1 81 ? 5.012 19.406 7.699 1 97.94 81 ALA B C 1
ATOM 1433 O O . ALA B 1 81 ? 5.898 19.562 8.539 1 97.94 81 ALA B O 1
ATOM 1434 N N . ASP B 1 82 ? 3.916 18.781 7.953 1 98.62 82 ASP B N 1
ATOM 1435 C CA . ASP B 1 82 ? 3.551 18.312 9.281 1 98.62 82 ASP B CA 1
ATOM 1436 C C . ASP B 1 82 ? 4.238 16.984 9.609 1 98.62 82 ASP B C 1
ATOM 1438 O O . ASP B 1 82 ? 4.332 16.609 10.773 1 98.62 82 ASP B O 1
ATOM 1442 N N . VAL B 1 83 ? 4.691 16.234 8.602 1 98.44 83 VAL B N 1
ATOM 1443 C CA . VAL B 1 83 ? 5.16 14.852 8.742 1 98.44 83 VAL B CA 1
ATOM 1444 C C . VAL B 1 83 ? 6.348 14.812 9.703 1 98.44 83 VAL B C 1
ATOM 1446 O O . VAL B 1 83 ? 6.48 13.875 10.492 1 98.44 83 VAL B O 1
ATOM 1449 N N . VAL B 1 84 ? 7.16 15.852 9.781 1 97.88 84 VAL B N 1
ATOM 1450 C CA . VAL B 1 84 ? 8.391 15.867 10.57 1 97.88 84 VAL B CA 1
ATOM 1451 C C . VAL B 1 84 ? 8.055 15.906 12.055 1 97.88 84 VAL B C 1
ATOM 1453 O O . VAL B 1 84 ? 8.883 15.539 12.898 1 97.88 84 VAL B O 1
ATOM 1456 N N . ASN B 1 85 ? 6.832 16.234 12.367 1 98.62 85 ASN B N 1
ATOM 1457 C CA . ASN B 1 85 ? 6.434 16.406 13.758 1 98.62 85 ASN B CA 1
ATOM 1458 C C . ASN B 1 85 ? 6.176 15.062 14.438 1 98.62 85 ASN B C 1
ATOM 1460 O O . ASN B 1 85 ? 6.086 14.992 15.664 1 98.62 85 ASN B O 1
ATOM 1464 N N . TYR B 1 86 ? 6.102 13.969 13.711 1 98.75 86 TYR B N 1
ATOM 1465 C CA . TYR B 1 86 ? 5.781 12.695 14.352 1 98.75 86 TYR B CA 1
ATOM 1466 C C . TYR B 1 86 ? 6.551 11.555 13.688 1 98.75 86 TYR B C 1
ATOM 1468 O O . TYR B 1 86 ? 6.82 10.531 14.328 1 98.75 86 TYR B O 1
ATOM 1476 N N . ALA B 1 87 ? 6.859 11.648 12.422 1 98.5 87 ALA B N 1
ATOM 1477 C CA . ALA B 1 87 ? 7.453 10.555 11.664 1 98.5 87 ALA B CA 1
ATOM 1478 C C . ALA B 1 87 ? 8.977 10.664 11.641 1 98.5 87 ALA B C 1
ATOM 1480 O O . ALA B 1 87 ? 9.586 10.734 10.57 1 98.5 87 ALA B O 1
ATOM 1481 N N . THR B 1 88 ? 9.609 10.516 12.859 1 98.62 88 THR B N 1
ATOM 1482 C CA . THR B 1 88 ? 11.047 10.711 13.016 1 98.62 88 THR B CA 1
ATOM 1483 C C . THR B 1 88 ? 11.82 9.562 12.367 1 98.62 88 THR B C 1
ATOM 1485 O O . THR B 1 88 ? 13.031 9.672 12.141 1 98.62 88 THR B O 1
ATOM 1488 N N . GLY B 1 89 ? 11.18 8.461 12.102 1 97.88 89 GLY B N 1
ATOM 1489 C CA . GLY B 1 89 ? 11.797 7.344 11.406 1 97.88 89 GLY B CA 1
ATOM 1490 C C . GLY B 1 89 ? 11.734 7.473 9.898 1 97.88 89 GLY B C 1
ATOM 1491 O O . GLY B 1 89 ? 12.133 6.559 9.172 1 97.88 89 GLY B O 1
ATOM 1492 N N . GLY B 1 90 ? 11.148 8.555 9.422 1 97.06 90 GLY B N 1
ATOM 1493 C CA . GLY B 1 90 ? 11.031 8.805 7.996 1 97.06 90 GLY B CA 1
ATOM 1494 C C . GLY B 1 90 ? 9.727 8.312 7.406 1 97.06 90 GLY B C 1
ATOM 1495 O O . GLY B 1 90 ? 8.953 7.625 8.086 1 97.06 90 GLY B O 1
ATOM 1496 N N . ALA B 1 91 ? 9.516 8.711 6.195 1 97.81 91 ALA B N 1
ATOM 1497 C CA . ALA B 1 91 ? 8.344 8.32 5.418 1 97.81 91 ALA B CA 1
ATOM 1498 C C . ALA B 1 91 ? 8.688 8.18 3.939 1 97.81 91 ALA B C 1
ATOM 1500 O O . ALA B 1 91 ? 9.391 9.023 3.379 1 97.81 91 ALA B O 1
ATOM 1501 N N . ILE B 1 92 ? 8.234 7.137 3.395 1 97.81 92 ILE B N 1
ATOM 1502 C CA . ILE B 1 92 ? 8.273 6.953 1.948 1 97.81 92 ILE B CA 1
ATOM 1503 C C . ILE B 1 92 ? 6.887 7.219 1.361 1 97.81 92 ILE B C 1
ATOM 1505 O O . ILE B 1 92 ? 5.91 6.578 1.751 1 97.81 92 ILE B O 1
ATOM 1509 N N . ILE B 1 93 ? 6.797 8.18 0.462 1 98.25 93 ILE B N 1
ATOM 1510 C CA . ILE B 1 93 ? 5.527 8.523 -0.169 1 98.25 93 ILE B CA 1
ATOM 1511 C C . ILE B 1 93 ? 5.566 8.141 -1.647 1 98.25 93 ILE B C 1
ATOM 1513 O O . ILE B 1 93 ? 6.367 8.68 -2.414 1 98.25 93 ILE B O 1
ATOM 1517 N N . ILE B 1 94 ? 4.707 7.234 -2 1 98.62 94 ILE B N 1
ATOM 1518 C CA . ILE B 1 94 ? 4.629 6.797 -3.391 1 98.62 94 ILE B CA 1
ATOM 1519 C C . ILE B 1 94 ? 3.211 7.004 -3.916 1 98.62 94 ILE B C 1
ATOM 1521 O O . ILE B 1 94 ? 2.26 7.082 -3.137 1 98.62 94 ILE B O 1
ATOM 1525 N N . HIS B 1 95 ? 3.09 7.141 -5.176 1 98.75 95 HIS B N 1
ATOM 1526 C CA . HIS B 1 95 ? 1.8 7.348 -5.824 1 98.75 95 HIS B CA 1
ATOM 1527 C C . HIS B 1 95 ? 1.771 6.711 -7.211 1 98.75 95 HIS B C 1
ATOM 1529 O O . HIS B 1 95 ? 2.791 6.676 -7.902 1 98.75 95 HIS B O 1
ATOM 1535 N N . TYR B 1 96 ? 0.671 6.215 -7.598 1 98.75 96 TYR B N 1
ATOM 1536 C CA . TYR B 1 96 ? 0.616 5.41 -8.812 1 98.75 96 TYR B CA 1
ATOM 1537 C C . TYR B 1 96 ? -0.823 5.23 -9.281 1 98.75 96 TYR B C 1
ATOM 1539 O O . TYR B 1 96 ? -1.753 5.246 -8.477 1 98.75 96 TYR B O 1
ATOM 1547 N N . PRO B 1 97 ? -0.999 5.066 -10.641 1 98.69 97 PRO B N 1
ATOM 1548 C CA . PRO B 1 97 ? -2.289 4.578 -11.133 1 98.69 97 PRO B CA 1
ATOM 1549 C C . PRO B 1 97 ? -2.521 3.102 -10.82 1 98.69 97 PRO B C 1
ATOM 1551 O O . PRO B 1 97 ? -1.562 2.34 -10.68 1 98.69 97 PRO B O 1
ATOM 1554 N N . VAL B 1 98 ? -3.832 2.715 -10.719 1 96.81 98 VAL B N 1
ATOM 1555 C CA . VAL B 1 98 ? -4.043 1.31 -10.383 1 96.81 98 VAL B CA 1
ATOM 1556 C C . VAL B 1 98 ? -4.863 0.635 -11.477 1 96.81 98 VAL B C 1
ATOM 1558 O O . VAL B 1 98 ? -5.793 1.234 -12.023 1 96.81 98 VAL B O 1
ATOM 1561 N N . GLN B 1 99 ? -4.449 -0.514 -11.836 1 96.5 99 GLN B N 1
ATOM 1562 C CA . GLN B 1 99 ? -5.312 -1.498 -12.477 1 96.5 99 GLN B CA 1
ATOM 1563 C C . GLN B 1 99 ? -5.926 -2.445 -11.445 1 96.5 99 GLN B C 1
ATOM 1565 O O . GLN B 1 99 ? -5.215 -2.998 -10.602 1 96.5 99 GLN B O 1
ATOM 1570 N N . GLU B 1 100 ? -7.25 -2.541 -11.531 1 94.62 100 GLU B N 1
ATOM 1571 C CA . GLU B 1 100 ? -7.879 -3.26 -10.43 1 94.62 100 GLU B CA 1
ATOM 1572 C C . GLU B 1 100 ? -8.867 -4.305 -10.938 1 94.62 100 GLU B C 1
ATOM 1574 O O . GLU B 1 100 ? -9.336 -4.219 -12.07 1 94.62 100 GLU B O 1
ATOM 1579 N N . GLY B 1 101 ? -8.984 -5.27 -10.133 1 93.94 101 GLY B N 1
ATOM 1580 C CA . GLY B 1 101 ? -9.992 -6.297 -10.336 1 93.94 101 GLY B CA 1
ATOM 1581 C C . GLY B 1 101 ? -10.633 -6.777 -9.047 1 93.94 101 GLY B C 1
ATOM 1582 O O . GLY B 1 101 ? -10.266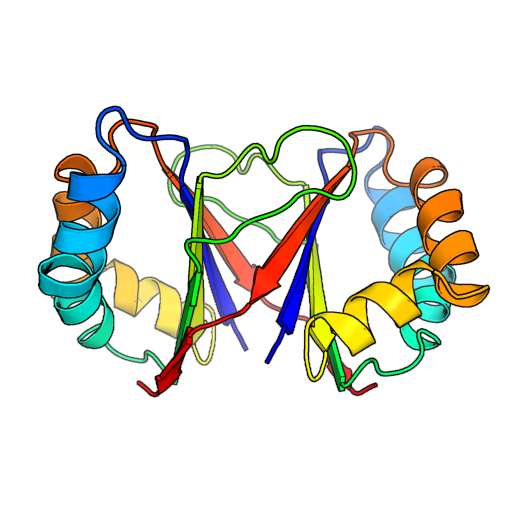 -6.32 -7.965 1 93.94 101 GLY B O 1
ATOM 1583 N N . ILE B 1 102 ? -11.758 -7.52 -9.258 1 92 102 ILE B N 1
ATOM 1584 C CA . ILE B 1 102 ? -12.484 -8.07 -8.117 1 92 102 ILE B CA 1
ATOM 1585 C C . ILE B 1 102 ? -12.172 -9.555 -7.98 1 92 102 ILE B C 1
ATOM 1587 O O . ILE B 1 102 ? -11.742 -10.203 -8.938 1 92 102 ILE B O 1
ATOM 1591 N N . GLY B 1 103 ? -12.188 -10.016 -6.703 1 83.44 103 GLY B N 1
ATOM 1592 C CA . GLY B 1 103 ? -12.062 -11.445 -6.441 1 83.44 103 GLY B CA 1
ATOM 1593 C C . GLY B 1 103 ? -13.305 -12.227 -6.824 1 83.44 103 GLY B C 1
ATOM 1594 O O . GLY B 1 103 ? -14.383 -11.648 -7 1 83.44 103 GLY B O 1
#

Organism: Nocardia brasiliensis (strain ATCC 700358 / HUJEG-1) (NCBI:txid1133849)

Foldseek 3Di:
DKKKKKFFADAPDLVQQVVCCVPPLVVLVVPQFQWPDKDKDQDDQDPDDRDRGRMMMMTDGPDPVSVVSRCVDPSNVVSVVCCVVRRVRDMDMDMDDDDDDDD/DKKKKKFFADAPDLVQQVVCCVPPLVVLVVPQFQWDDKDKDQDDQDPDDRDRGRMMMMTDGPDPVSVVSRCVDPSNVVSVVCCVVRRVRDMDMDMDDDDDDDD

InterPro domains:
  IPR009799 EthD domain [PF07110] (11-88)
  IPR009799 EthD domain [TIGR02118] (1-93)
  IPR011008 Dimeric alpha-beta barrel [SSF54909] (1-98)

pLDDT: mean 97.63, std 2.52, range [83.44, 98.94]

Nearest PDB structures (foldseek):
  2ftr-assembly1_B  TM=9.260E-01  e=3.947E-10  Halalkalibacterium halodurans C-125
  5b0e-assembly1_A  TM=7.904E-01  e=2.509E-06  Cannabis sativa
  5b08-assembly1_A  TM=7.924E-01  e=4.498E-06  Cannabis sativa
  5b0c-assembly1_B  TM=7.890E-01  e=6.969E-06  Cannabis sativa
  5b0d-assembly1_A  TM=6.904E-01  e=4.181E-06  Cannabis sativa

Radius of gyration: 16.66 Å; Cα contacts (8 Å, |Δi|>4): 446; chains: 2; bounding box: 31×49×41 Å

Solvent-accessible surface area (backbone atoms only — not comparable to full-atom values): 10225 Å² total; per-residue (Å²): 86,17,37,39,40,37,43,23,26,64,34,88,46,57,68,56,26,57,52,46,39,64,73,51,49,47,63,37,56,66,58,27,57,63,40,55,30,37,36,35,32,73,58,47,38,33,84,65,73,76,44,81,37,39,30,42,38,39,35,35,18,71,33,66,67,42,46,52,51,18,52,68,30,74,44,24,46,51,41,61,69,47,44,72,79,42,39,70,38,36,72,48,46,35,37,31,55,52,51,74,51,72,80,83,17,38,41,39,36,42,22,26,63,35,90,46,58,68,56,26,57,52,45,39,65,73,52,49,46,62,37,56,65,58,28,57,63,41,55,31,38,35,33,32,71,59,47,38,34,83,65,72,76,44,81,37,39,28,40,38,38,36,35,19,70,32,67,68,42,45,51,50,17,52,69,31,73,44,24,47,50,41,62,68,47,45,72,78,41,40,70,40,37,70,47,48,34,37,30,57,53,52,71,50,72,80

Secondary structure (DSSP, 8-state):
-EEEEEEEPPPS-HHHHHHHIIIIIHHHHTT-TT--EEEEES--EESSSS-S-SEEEEEEESSHHHHHHHHHSHHHHHHHHHGGGT-TT-EEEEEEE-EEEE-/-EEEEEEEPPPS-HHHHHHHIIIIIHHHHTT-TT--EEEEES--EESSSS-S-SEEEEEEESSHHHHHHHHHSHHHHHHHHHGGGT-TT-EEEEEEE-EEEE-